Protein 6BHG (pdb70)

InterPro domains:
  IPR001214 SET domain [PF00856] (1189-1266)
  IPR001214 SET domain [PS50280] (803-1266)
  IPR001214 SET domain [SM00317] (803-1272)
  IPR001739 Methyl-CpG DNA binding [PF01429] (595-668)
  IPR001739 Methyl-CpG DNA binding [PS50982] (594-665)
  IPR001739 Methyl-CpG DNA binding [SM00391] (597-672)
  IPR002999 Tudor domain [SM00333] (256-318)
  IPR002999 Tudor domain [SM00333] (346-401)
  IPR003616 Post-SET domain [PS50868] (1275-1291)
  IPR007728 Pre-SET domain [PF05033] (684-795)
  IPR007728 Pre-SET domain [PS50867] (727-800)
  IPR007728 Pre-SET domain [SM00468] (679-786)
  IPR016177 DNA-binding domain superfamily [SSF54171] (596-670)
  IPR025796 Histone-lysine N-methyltransferase SETDB1 [PS51573] (1-1291)
  IPR040880 Domain of unknown function DUF5604 [PF18300] (193-250)
  IPR041291 Histone methyltransferase, Tudor domain 1 [PF18359] (258-308)
  IPR041292 Histone methyltransferase, Tudor domain 2 [PF18358] (348-397)
  IPR046341 SET domain superfamily [G3DSA:2.170.270.10] (664-914)
  IPR046341 SET domain superfamily [G3DSA:2.170.270.10] (1162-1291)
  IPR046341 SET domain superfamily [SSF82199] (664-1281)

Nearest PDB structures (foldseek):
  6bhg-assembly1_A  TM=1.005E+00  e=5.667E-44  Homo sapiens
  6bhh-assembly1_A  TM=1.001E+00  e=4.458E-40  Homo sapiens
  6bhe-assembly1_A  TM=9.990E-01  e=6.190E-40  Homo sapiens
  6bhi-assembly1_A  TM=9.986E-01  e=2.566E-39  Homo sapiens
  5ke3-assembly1_A  TM=9.826E-01  e=1.058E-37  Homo sapiens

CATH classification: 2.30.30.140 (+1 more: 2.30.30.140)

Structure (mmCIF, N/CA/C/O backbone):
data_6BHG
#
_entry.id   6BHG
#
_cell.length_a   37.709
_cell.length_b   72.363
_cell.length_c   52.501
_cell.angle_alpha   90.000
_cell.angle_beta   104.750
_cell.angle_gamma   90.000
#
_symmetry.space_group_name_H-M   'P 1 21 1'
#
loop_
_entity.id
_entity.type
_entity.pdbx_description
1 polymer 'Histone-lysine N-methyltransferase SETDB1'
2 polymer 'Histone H3.1'
3 non-polymer 'UNKNOWN ATOM OR ION'
4 water water
#
loop_
_atom_site.group_PDB
_atom_site.id
_atom_site.type_symbol
_atom_site.label_atom_id
_atom_site.label_alt_id
_atom_site.label_comp_id
_atom_site.label_asym_id
_atom_site.label_entity_id
_atom_site.label_seq_id
_atom_site.pdbx_PDB_ins_code
_atom_site.Cartn_x
_atom_site.Cartn_y
_atom_site.Cartn_z
_atom_site.occupancy
_atom_site.B_iso_or_equiv
_atom_site.auth_seq_id
_atom_site.auth_comp_id
_atom_site.auth_asym_id
_atom_site.auth_atom_id
_atom_site.pdbx_PDB_model_num
ATOM 1 N N . GLY A 1 18 ? 77.287 -40.513 68.896 1.00 59.39 189 GLY A N 1
ATOM 2 C CA . GLY A 1 18 ? 78.508 -39.740 68.539 1.00 45.75 189 GLY A CA 1
ATOM 3 C C . GLY A 1 18 ? 78.173 -38.285 68.235 1.00 33.38 189 GLY A C 1
ATOM 4 O O . GLY A 1 18 ? 77.005 -37.876 68.216 1.00 39.17 189 GLY A O 1
ATOM 5 N N . GLY A 1 19 ? 79.217 -37.505 68.003 1.00 34.28 190 GLY A N 1
ATOM 6 C CA . GLY A 1 19 ? 79.069 -36.112 67.657 1.00 29.47 190 GLY A CA 1
ATOM 7 C C . GLY A 1 19 ? 78.797 -35.157 68.819 1.00 27.57 190 GLY A C 1
ATOM 8 O O . GLY A 1 19 ? 78.651 -34.015 68.584 1.00 23.43 190 GLY A O 1
ATOM 9 N N . GLU A 1 20 ? 78.769 -35.628 70.060 1.00 24.26 191 GLU A N 1
ATOM 10 C CA . GLU A 1 20 ? 78.468 -34.757 71.194 1.00 21.19 191 GLU A CA 1
ATOM 11 C C . GLU A 1 20 ? 79.667 -33.840 71.446 1.00 19.52 191 GLU A C 1
ATOM 12 O O . GLU A 1 20 ? 80.822 -34.311 71.404 1.00 24.12 191 GLU A O 1
ATOM 18 N N . LEU A 1 21 ? 79.397 -32.566 71.784 1.00 20.32 192 LEU A N 1
ATOM 19 C CA . LEU A 1 21 ? 80.426 -31.581 72.069 1.00 20.63 192 LEU A CA 1
ATOM 20 C C . LEU A 1 21 ? 80.090 -30.829 73.330 1.00 20.63 192 LEU A C 1
ATOM 21 O O . LEU A 1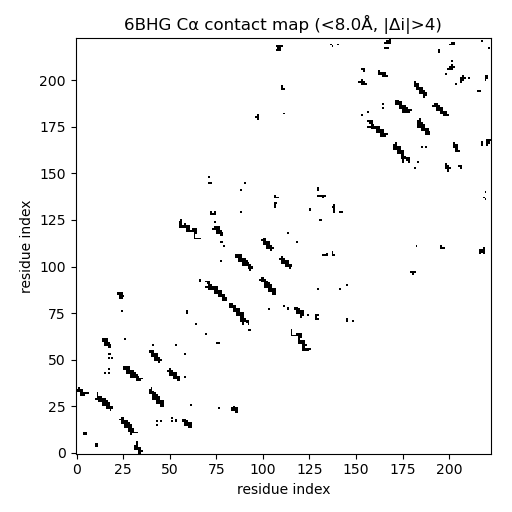 21 ? 78.913 -30.584 73.620 1.00 21.51 192 LEU A O 1
ATOM 26 N N . SER A 1 22 ? 81.128 -30.445 74.092 1.00 19.38 193 SER A N 1
ATOM 27 C CA A SER A 1 22 ? 80.910 -29.558 75.218 0.70 19.48 193 SER A CA 1
ATOM 28 C CA B SER A 1 22 ? 80.956 -29.543 75.243 0.30 19.63 193 SER A CA 1
ATOM 29 C C . SER A 1 22 ? 81.032 -28.070 74.894 1.00 19.77 193 SER A C 1
ATOM 30 O O . SER A 1 22 ? 80.580 -27.232 75.667 1.00 19.74 193 SER A O 1
ATOM 35 N N . LYS A 1 23 ? 81.650 -27.768 73.754 1.00 20.61 194 LYS A N 1
ATOM 36 C CA . LYS A 1 23 ? 81.838 -26.424 73.305 1.00 22.17 194 LYS A CA 1
ATOM 37 C C . LYS A 1 23 ? 81.891 -26.429 71.777 1.00 22.33 194 LYS A C 1
ATOM 38 O O . LYS A 1 23 ? 82.180 -27.446 71.145 1.00 26.16 194 LYS A O 1
ATOM 41 N N . ASP A 1 24 ? 81.575 -25.272 71.221 1.00 20.37 195 ASP A N 1
ATOM 42 C CA . ASP A 1 24 ? 81.754 -24.965 69.797 1.00 24.64 195 ASP A CA 1
ATOM 43 C C . ASP A 1 24 ? 82.194 -23.516 69.794 1.00 21.28 195 ASP A C 1
ATOM 44 O O . ASP A 1 24 ? 81.359 -22.632 69.822 1.00 22.14 195 ASP A O 1
ATOM 49 N N . GLY A 1 25 ? 83.500 -23.266 69.809 1.00 23.09 196 GLY A N 1
ATOM 50 C CA . GLY A 1 25 ? 84.010 -21.916 69.930 1.00 25.29 196 GLY A CA 1
ATOM 51 C C . GLY A 1 25 ? 83.536 -21.334 71.256 1.00 24.34 196 GLY A C 1
ATOM 52 O O . GLY A 1 25 ? 83.664 -21.972 72.291 1.00 30.60 196 GLY A O 1
ATOM 53 N N . ASP A 1 26 ? 82.911 -20.168 71.204 1.00 23.63 197 ASP A N 1
ATOM 54 C CA . ASP A 1 26 ? 82.401 -19.522 72.405 1.00 26.68 197 ASP A CA 1
ATOM 55 C C . ASP A 1 26 ? 81.025 -20.025 72.865 1.00 24.81 197 ASP A C 1
ATOM 56 O O . ASP A 1 26 ? 80.474 -19.502 73.822 1.00 26.57 197 ASP A O 1
ATOM 61 N N . LEU A 1 27 ? 80.480 -21.060 72.211 1.00 17.90 198 LEU A N 1
ATOM 62 C CA . LEU A 1 27 ? 79.228 -21.640 72.648 1.00 19.82 198 LEU A CA 1
ATOM 63 C C . LEU A 1 27 ? 79.628 -22.798 73.539 1.00 18.96 198 LEU A C 1
ATOM 64 O O . LEU A 1 27 ? 80.209 -23.801 73.090 1.00 20.53 198 LEU A O 1
ATOM 69 N N . ILE A 1 28 ? 79.289 -22.665 74.808 1.00 18.36 199 ILE A N 1
ATOM 70 C CA . ILE A 1 28 ? 79.743 -23.620 75.860 1.00 18.15 199 ILE A CA 1
ATOM 71 C C . ILE A 1 28 ? 78.503 -24.213 76.521 1.00 16.72 199 ILE A C 1
ATOM 72 O O . ILE A 1 28 ? 77.654 -23.470 76.981 1.00 18.32 199 ILE A O 1
ATOM 77 N N . VAL A 1 29 ? 78.433 -25.557 76.616 1.00 15.90 200 VAL A N 1
ATOM 78 C CA . VAL A 1 29 ? 77.345 -26.185 77.345 1.00 17.66 200 VAL A CA 1
ATOM 79 C C . VAL A 1 29 ? 77.339 -25.628 78.790 1.00 15.64 200 VAL A C 1
ATOM 80 O O . VAL A 1 29 ? 78.396 -25.531 79.424 1.00 18.35 200 VAL A O 1
ATOM 84 N N . SER A 1 30 ? 76.134 -25.245 79.221 1.00 14.29 201 SER A N 1
ATOM 85 C CA . SER A 1 30 ? 75.749 -24.606 80.495 1.00 15.90 201 SER A CA 1
ATOM 86 C C . SER A 1 30 ? 75.534 -23.090 80.421 1.00 17.30 201 SER A C 1
ATOM 87 O O . SER A 1 30 ? 75.042 -22.507 81.362 1.00 19.24 201 SER A O 1
ATOM 90 N N . MET A 1 31 ? 75.926 -22.464 79.313 1.00 15.81 202 MET A N 1
ATOM 91 C CA . MET A 1 31 ? 75.780 -21.030 79.185 1.00 18.87 202 MET A CA 1
ATOM 92 C C . MET A 1 31 ? 74.317 -20.632 79.096 1.00 16.89 202 MET A C 1
ATOM 93 O O . MET A 1 31 ? 73.454 -21.400 78.687 1.00 18.40 202 MET A O 1
ATOM 98 N N . ARG A 1 32 ? 74.065 -19.403 79.504 1.00 16.82 203 ARG A N 1
ATOM 99 C CA . ARG A 1 32 ? 72.811 -18.722 79.259 1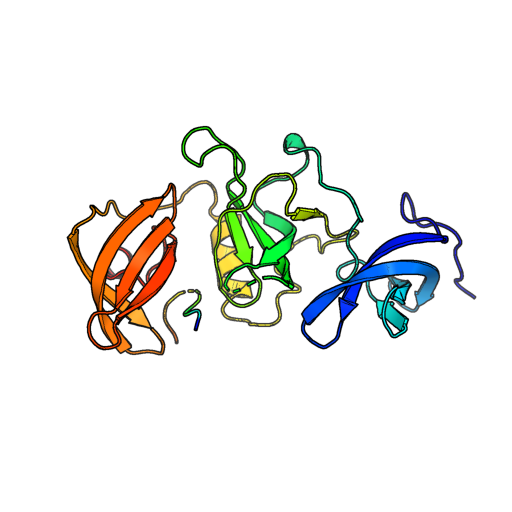.00 17.49 203 ARG A CA 1
ATOM 100 C C . ARG A 1 32 ? 72.669 -18.442 77.779 1.00 17.33 203 ARG A C 1
ATOM 101 O O . ARG A 1 32 ? 73.643 -18.124 77.112 1.00 18.01 203 ARG A O 1
ATOM 109 N N . ILE A 1 33 ? 71.442 -18.512 77.280 1.00 15.76 204 ILE A N 1
ATOM 110 C CA . ILE A 1 33 ? 71.216 -18.424 75.807 1.00 15.87 204 ILE A CA 1
ATOM 111 C C . ILE A 1 33 ? 69.794 -17.988 75.558 1.00 15.78 204 ILE A C 1
ATOM 112 O O . ILE A 1 33 ? 68.929 -18.172 76.418 1.00 18.82 204 ILE A O 1
ATOM 121 N N . LEU A 1 34 ? 69.522 -17.435 74.364 1.00 17.23 205 LEU A N 1
ATOM 122 C CA . LEU A 1 34 ? 68.136 -17.267 73.916 1.00 16.12 205 LEU A CA 1
ATOM 123 C C . LEU A 1 34 ? 67.882 -18.279 72.796 1.00 14.89 205 LEU A C 1
ATOM 124 O O . LEU A 1 34 ? 68.764 -18.535 71.983 1.00 17.12 205 LEU A O 1
ATOM 129 N N . GLY A 1 35 ? 66.669 -18.798 72.753 1.00 14.93 206 GLY A N 1
ATOM 130 C CA . GLY A 1 35 ? 66.296 -19.748 71.711 1.00 15.56 206 GLY A CA 1
ATOM 131 C C . GLY A 1 35 ? 64.981 -19.367 71.055 1.00 15.69 206 GLY A C 1
ATOM 132 O O . GLY A 1 35 ? 64.093 -18.781 71.701 1.00 16.41 206 GLY A O 1
ATOM 133 N N . LYS A 1 36 ? 64.845 -19.734 69.781 1.00 14.74 207 LYS A N 1
ATOM 134 C CA . LYS A 1 36 ? 63.641 -19.437 69.029 1.00 15.41 207 LYS A CA 1
ATOM 135 C C . LYS A 1 36 ? 62.616 -20.539 69.224 1.00 15.90 207 LYS A C 1
ATOM 136 O O . LYS A 1 36 ? 62.880 -21.708 68.909 1.00 19.91 207 LYS A O 1
ATOM 142 N N . LYS A 1 37 ? 61.433 -20.172 69.713 1.00 18.38 208 LYS A N 1
ATOM 143 C CA . LYS A 1 37 ? 60.318 -21.122 69.800 1.00 20.70 208 LYS A CA 1
ATOM 144 C C . LYS A 1 37 ? 59.517 -21.168 68.488 1.00 21.35 208 LYS A C 1
ATOM 145 O O . LYS A 1 37 ? 59.666 -20.286 67.585 1.00 21.98 208 LYS A O 1
ATOM 151 N N . ARG A 1 38 ? 58.653 -22.178 68.390 1.00 24.21 209 ARG A N 1
ATOM 152 C CA . ARG A 1 38 ? 57.815 -22.359 67.193 1.00 27.44 209 ARG A CA 1
ATOM 153 C C . ARG A 1 38 ? 56.832 -21.191 66.945 1.00 24.39 209 ARG A C 1
ATOM 154 O O . ARG A 1 38 ? 56.356 -20.998 65.840 1.00 30.45 209 ARG A O 1
ATOM 157 N N . THR A 1 39 ? 56.556 -20.413 67.983 1.00 23.88 210 THR A N 1
ATOM 158 C CA . THR A 1 39 ? 55.737 -19.203 67.879 1.00 27.56 210 THR A CA 1
ATOM 159 C C . THR A 1 39 ? 56.490 -18.070 67.179 1.00 23.46 210 THR A C 1
ATOM 160 O O . THR A 1 39 ? 55.924 -17.019 66.969 1.00 26.32 210 THR A O 1
ATOM 164 N N . LYS A 1 40 ? 57.792 -18.285 66.890 1.00 21.74 211 LYS A N 1
ATOM 165 C CA . LYS A 1 40 ? 58.723 -17.282 66.358 1.00 20.06 211 LYS A CA 1
ATOM 166 C C . LYS A 1 40 ? 59.156 -16.201 67.346 1.00 19.31 211 LYS A C 1
ATOM 167 O O . LYS A 1 40 ? 59.862 -15.294 66.980 1.00 21.71 211 LYS A O 1
ATOM 173 N N . THR A 1 41 ? 58.765 -16.327 68.607 1.00 17.76 212 THR A N 1
ATOM 174 C CA . THR A 1 41 ? 59.261 -15.488 69.674 1.00 17.31 212 THR A CA 1
ATOM 175 C C . THR A 1 41 ? 60.437 -16.216 70.331 1.00 17.52 212 THR A C 1
ATOM 176 O O . THR A 1 41 ? 60.534 -17.436 70.268 1.00 16.85 212 THR A O 1
ATOM 180 N N . TRP A 1 42 ? 61.307 -15.441 70.949 1.00 15.86 213 TRP A N 1
ATOM 181 C CA . TRP A 1 42 ? 62.525 -15.967 71.525 1.00 15.94 213 TRP A CA 1
ATOM 182 C C . TRP A 1 42 ? 62.496 -15.849 73.037 1.00 17.25 213 TRP A C 1
ATOM 183 O O . TRP A 1 42 ? 61.951 -14.924 73.597 1.00 17.87 213 TRP A O 1
ATOM 194 N N . HIS A 1 43 ? 63.118 -16.832 73.690 1.00 17.62 214 HIS A N 1
ATOM 195 C CA . HIS A 1 43 ? 63.011 -16.998 75.133 1.00 18.03 214 HIS A CA 1
ATOM 196 C C . HIS A 1 43 ? 64.350 -17.407 75.724 1.00 18.03 214 HIS A C 1
ATOM 197 O O . HIS A 1 43 ? 65.144 -18.111 75.111 1.00 19.36 214 HIS A O 1
ATOM 204 N N . LYS A 1 44 ? 64.556 -16.986 76.963 1.00 19.20 215 LYS A N 1
ATOM 205 C CA . LYS A 1 44 ? 65.806 -17.276 77.649 1.00 20.13 215 LYS A CA 1
ATOM 206 C C . LYS A 1 44 ? 65.824 -18.711 78.176 1.00 17.70 215 LYS A C 1
ATOM 207 O O . LYS A 1 44 ? 64.807 -19.286 78.537 1.00 19.67 215 LYS A O 1
ATOM 213 N N . GLY A 1 45 ? 67.015 -19.261 78.182 1.00 18.87 216 GLY 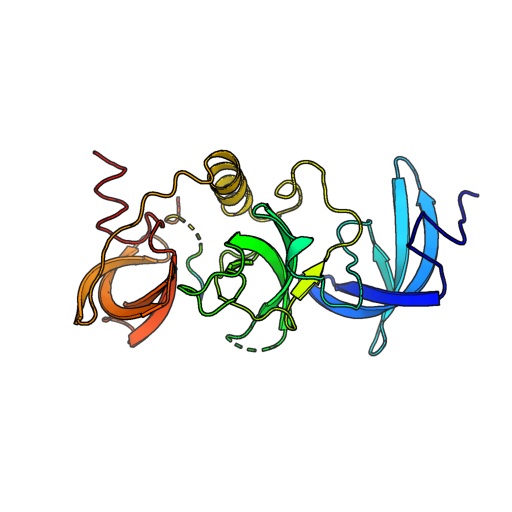A N 1
ATOM 214 C CA . GLY A 1 45 ? 67.249 -20.613 78.677 1.00 18.16 216 GLY A CA 1
ATOM 215 C C . GLY A 1 45 ? 68.702 -20.931 78.866 1.00 16.69 216 GLY A C 1
ATOM 216 O O . GLY A 1 45 ? 69.533 -20.026 78.929 1.00 17.27 216 GLY A O 1
ATOM 217 N N . THR A 1 46 ? 68.970 -22.238 78.951 1.00 17.25 217 THR A N 1
ATOM 218 C CA . THR A 1 46 ? 70.312 -22.759 79.139 1.00 17.19 217 THR A CA 1
ATOM 219 C C . THR A 1 46 ? 70.666 -23.653 77.951 1.00 15.73 217 THR A C 1
ATOM 220 O O . THR A 1 46 ? 69.857 -24.479 77.559 1.00 17.23 217 THR A O 1
ATOM 224 N N . LEU A 1 47 ? 71.888 -23.528 77.466 1.00 15.20 218 LEU A N 1
ATOM 225 C CA . LEU A 1 47 ? 72.415 -24.446 76.461 1.00 16.01 218 LEU A CA 1
ATOM 226 C C . LEU A 1 47 ? 72.813 -25.747 77.163 1.00 16.23 218 LEU A C 1
ATOM 227 O O . LEU A 1 47 ? 73.747 -25.740 77.947 1.00 17.21 218 LEU A O 1
ATOM 232 N N . ILE A 1 48 ? 72.096 -26.820 76.913 1.00 15.22 219 ILE A N 1
ATOM 233 C CA . ILE A 1 48 ? 72.293 -28.054 77.638 1.00 16.25 219 ILE A CA 1
ATOM 234 C C . ILE A 1 48 ? 73.075 -29.142 76.850 1.00 16.36 219 ILE A C 1
ATOM 235 O O . ILE A 1 48 ? 73.585 -30.116 77.438 1.00 18.69 219 ILE A O 1
ATOM 240 N N . ALA A 1 49 ? 73.231 -28.976 75.542 1.00 16.89 220 ALA A N 1
ATOM 241 C CA . ALA A 1 49 ? 73.959 -29.959 74.723 1.00 16.56 220 ALA A CA 1
ATOM 242 C C . ALA A 1 49 ? 74.275 -29.355 73.373 1.00 16.54 220 ALA A C 1
ATOM 243 O O . ALA A 1 49 ? 73.532 -28.440 72.895 1.00 17.83 220 ALA A O 1
ATOM 245 N N . ILE A 1 50 ? 75.376 -29.821 72.806 1.00 16.30 221 ILE A N 1
ATOM 246 C CA . ILE A 1 50 ? 75.784 -29.512 71.414 1.00 15.09 221 ILE A CA 1
ATOM 247 C C . ILE A 1 50 ? 76.024 -30.844 70.735 1.00 17.33 221 ILE A C 1
ATOM 248 O O . ILE A 1 50 ? 76.691 -31.718 71.282 1.00 19.78 221 ILE A O 1
ATOM 253 N N . GLN A 1 51 ? 75.499 -31.022 69.518 1.00 18.24 222 GLN A N 1
ATOM 254 C CA . GLN A 1 51 ? 75.704 -32.259 68.805 1.00 20.47 222 GLN A CA 1
ATOM 255 C C . GLN A 1 51 ? 75.887 -32.018 67.339 1.00 18.56 222 GLN A C 1
ATOM 256 O O . GLN A 1 51 ? 75.128 -31.282 66.721 1.00 20.67 222 GLN A O 1
ATOM 262 N N . THR A 1 52 ? 76.879 -32.669 66.755 1.00 20.64 223 THR A N 1
ATOM 263 C CA . THR A 1 52 ? 77.024 -32.675 65.314 1.00 20.37 223 THR A CA 1
ATOM 264 C C . THR A 1 52 ? 76.016 -33.688 64.762 1.00 22.16 223 THR A C 1
ATOM 265 O O . THR A 1 52 ? 76.015 -34.847 65.150 1.00 23.77 223 THR A O 1
ATOM 269 N N . VAL A 1 53 ? 75.139 -33.217 63.861 1.00 20.06 224 VAL A N 1
ATOM 270 C CA . VAL A 1 53 ? 74.134 -34.039 63.250 1.00 21.48 224 VAL A CA 1
ATOM 271 C C . VAL A 1 53 ? 74.176 -33.695 61.750 1.00 20.06 224 VAL A C 1
ATOM 272 O O . VAL A 1 53 ? 73.938 -32.563 61.334 1.00 22.25 224 VAL A O 1
ATOM 276 N N . GLY A 1 54 ? 74.565 -34.663 60.933 1.00 24.41 225 GLY A N 1
ATOM 277 C CA . GLY A 1 54 ? 74.581 -34.432 59.506 1.00 21.63 225 GLY A CA 1
ATOM 278 C C . GLY A 1 54 ? 75.584 -33.327 59.174 1.00 20.67 225 GLY A C 1
ATOM 279 O O . GLY A 1 54 ? 76.718 -33.414 59.588 1.00 28.18 225 GLY A O 1
ATOM 280 N N . PRO A 1 55 ? 75.146 -32.274 58.443 1.00 22.05 226 PRO A N 1
ATOM 281 C CA . PRO A 1 55 ? 76.060 -31.265 57.958 1.00 24.65 226 PRO A CA 1
ATOM 282 C C . PRO A 1 55 ? 76.514 -30.212 58.975 1.00 26.77 226 PRO A C 1
ATOM 283 O O . PRO A 1 55 ? 77.345 -29.370 58.639 1.00 27.46 226 PRO A O 1
ATOM 287 N N . GLY A 1 56 ? 75.952 -30.208 60.181 1.00 21.95 227 GLY A N 1
ATOM 288 C CA . GLY A 1 56 ? 76.251 -29.139 61.096 1.00 19.60 227 GLY A CA 1
ATOM 289 C C . GLY A 1 56 ? 75.952 -29.493 62.534 1.00 19.47 227 GLY A C 1
ATOM 290 O O . GLY A 1 56 ? 75.726 -30.612 62.868 1.00 25.26 227 GLY A O 1
ATOM 291 N N . LYS A 1 57 ? 75.923 -28.484 63.353 1.00 19.29 228 LYS A N 1
ATOM 292 C CA . LYS A 1 57 ? 75.695 -28.678 64.771 1.00 17.30 228 LYS A CA 1
ATOM 293 C C . LYS A 1 57 ? 74.262 -28.283 65.135 1.00 16.40 228 LYS A C 1
ATOM 294 O O . LYS A 1 57 ? 73.657 -27.351 64.517 1.00 18.88 228 LYS A O 1
ATOM 300 N N . LYS A 1 58 ? 73.739 -28.978 66.117 1.00 18.56 229 LYS A N 1
ATOM 301 C CA . LYS A 1 58 ? 72.477 -28.639 66.727 1.00 17.89 229 LYS A CA 1
ATOM 302 C C . LYS A 1 58 ? 72.723 -28.318 68.203 1.00 16.04 229 LYS A C 1
ATOM 303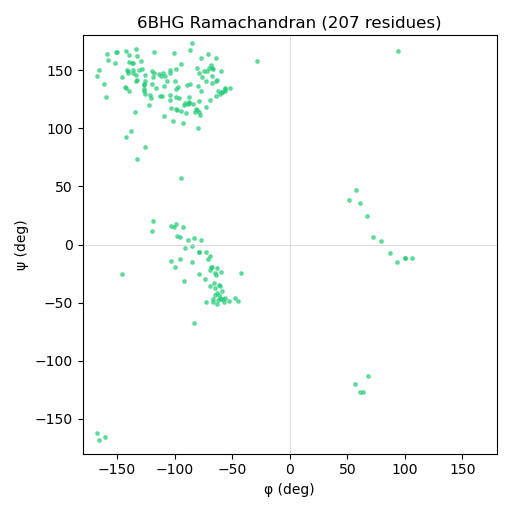 O O . LYS A 1 58 ? 73.625 -28.939 68.840 1.00 18.91 229 LYS A O 1
ATOM 309 N N . TYR A 1 59 ? 71.916 -27.405 68.719 1.00 16.08 230 TYR A N 1
ATOM 310 C CA . TYR A 1 59 ? 72.077 -26.841 70.033 1.00 15.66 230 TYR A CA 1
ATOM 311 C C . TYR A 1 59 ? 70.825 -27.101 70.815 1.00 16.08 230 TYR A C 1
ATOM 312 O O . TYR A 1 59 ? 69.755 -26.673 70.397 1.00 17.53 230 TYR A O 1
ATOM 321 N N . LYS A 1 60 ? 70.942 -27.808 71.938 1.00 16.19 231 LYS A N 1
ATOM 322 C CA . LYS A 1 60 ? 69.800 -28.148 72.724 1.00 16.82 231 LYS A CA 1
ATOM 323 C C . LYS A 1 60 ? 69.650 -27.131 73.825 1.00 18.14 231 LYS A C 1
ATOM 324 O O . LYS A 1 60 ? 70.579 -26.915 74.622 1.00 18.85 231 LYS A O 1
ATOM 330 N N . VAL A 1 61 ? 68.467 -26.553 73.900 1.00 16.39 232 VAL A N 1
ATOM 331 C CA . VAL A 1 61 ? 68.149 -25.471 74.842 1.00 15.80 232 VAL A CA 1
ATOM 332 C C . VAL A 1 61 ? 67.021 -25.862 75.760 1.00 17.48 232 VAL A C 1
ATOM 333 O O . VAL A 1 61 ? 65.972 -26.299 75.290 1.00 18.46 232 VAL A O 1
ATOM 337 N N . LYS A 1 62 ? 67.260 -25.752 77.089 1.00 17.11 233 LYS A N 1
ATOM 338 C CA . LYS A 1 62 ? 66.193 -25.895 78.084 1.00 17.37 233 LYS A CA 1
ATOM 339 C C . LYS A 1 62 ? 65.756 -24.478 78.448 1.00 17.86 233 LYS A C 1
ATOM 340 O O . LYS A 1 62 ? 66.538 -23.702 78.995 1.00 18.50 233 LYS A O 1
ATOM 343 N N . PHE A 1 63 ? 64.511 -24.149 78.132 1.00 17.69 234 PHE A N 1
ATOM 344 C CA . PHE A 1 63 ? 63.995 -22.804 78.394 1.00 20.46 234 PHE A CA 1
ATOM 345 C C . PHE A 1 63 ? 63.717 -22.629 79.879 1.00 21.94 234 PHE A C 1
ATOM 346 O O . PHE A 1 63 ? 63.384 -23.602 80.575 1.00 21.71 234 PHE A O 1
ATOM 354 N N . ASP A 1 64 ? 63.869 -21.400 80.369 1.00 19.98 235 ASP A N 1
ATOM 355 C CA . ASP A 1 64 ? 63.597 -21.128 81.766 1.00 23.31 235 ASP A CA 1
ATOM 356 C C . ASP A 1 64 ? 62.162 -21.405 82.140 1.00 27.49 235 ASP A C 1
ATOM 357 O O . ASP A 1 64 ? 61.898 -21.981 83.223 1.00 32.78 235 ASP A O 1
ATOM 362 N N . ASN A 1 65 ? 61.227 -20.997 81.294 1.00 29.19 236 ASN A N 1
ATOM 363 C CA . ASN A 1 65 ? 59.809 -21.065 81.667 1.00 33.98 236 ASN A CA 1
ATOM 364 C C . ASN A 1 65 ? 59.282 -22.478 81.402 1.00 34.26 236 ASN A C 1
ATOM 365 O O . ASN A 1 65 ? 58.981 -23.212 82.337 1.00 41.33 236 ASN A O 1
ATOM 367 N N . LYS A 1 66 ? 59.209 -22.863 80.134 1.00 34.39 237 LYS A N 1
ATOM 368 C CA . LYS A 1 66 ? 58.704 -24.196 79.746 1.00 33.72 237 LYS A CA 1
ATOM 369 C C . LYS A 1 66 ? 59.451 -24.661 78.533 1.00 29.68 237 LYS A C 1
ATOM 370 O O . LYS A 1 66 ? 59.740 -23.838 77.676 1.00 31.61 237 LYS A O 1
ATOM 372 N N . GLY A 1 67 ? 59.725 -25.968 78.451 1.00 26.25 238 GLY A N 1
ATOM 373 C CA . GLY A 1 67 ? 60.138 -26.624 77.209 1.00 27.79 238 GLY A CA 1
ATOM 374 C C . GLY A 1 67 ? 61.624 -26.804 76.910 1.00 23.43 238 GLY A C 1
ATOM 375 O O . GLY A 1 67 ? 62.500 -26.247 77.551 1.00 24.49 238 GLY A O 1
ATOM 376 N N . LYS A 1 68 ? 61.889 -27.633 75.922 1.00 28.60 239 LYS A N 1
ATOM 377 C CA . LYS A 1 68 ? 63.245 -27.851 75.396 1.00 25.06 239 LYS A CA 1
ATOM 378 C C . LYS A 1 68 ? 63.109 -27.855 73.911 1.00 27.66 239 LYS A C 1
ATOM 379 O O . LYS A 1 68 ? 62.065 -28.289 73.394 1.00 32.17 239 LYS A O 1
ATOM 383 N N . SER A 1 69 ? 64.155 -27.382 73.238 1.00 21.51 240 SER A N 1
ATOM 384 C CA . SER A 1 69 ? 64.230 -27.410 71.771 1.00 20.76 240 SER A CA 1
ATOM 385 C C . SER A 1 69 ? 65.604 -27.761 71.280 1.00 19.36 240 SER A C 1
ATOM 386 O O . SER A 1 69 ? 66.581 -27.412 71.919 1.00 20.62 240 SER A O 1
ATOM 389 N N . LEU A 1 70 ? 65.665 -28.457 70.130 1.00 19.99 241 LEU A N 1
ATOM 390 C CA . LEU A 1 70 ? 66.917 -28.687 69.420 1.00 17.79 241 LEU A CA 1
ATOM 391 C C . LEU A 1 70 ? 66.951 -27.737 68.244 1.00 17.30 241 LEU A C 1
ATOM 392 O O . LEU A 1 70 ? 66.110 -27.826 67.335 1.00 20.82 241 LEU A O 1
ATOM 397 N N . LEU A 1 71 ? 67.927 -26.848 68.243 1.00 16.40 242 LEU A N 1
ATOM 398 C CA . LEU A 1 71 ? 67.949 -25.687 67.367 1.00 16.34 242 LEU A CA 1
ATOM 399 C C . LEU A 1 71 ? 69.221 -25.598 66.538 1.00 15.56 242 LEU A C 1
ATOM 400 O O . LEU A 1 71 ? 70.300 -25.971 66.986 1.00 17.87 242 LEU A O 1
ATOM 405 N N . SER A 1 72 ? 69.090 -25.090 65.308 1.00 15.08 243 SER A N 1
ATOM 406 C CA . SER A 1 72 ? 70.270 -24.661 64.546 1.00 15.63 243 SER A CA 1
ATOM 407 C C . SER A 1 72 ? 70.889 -23.387 65.130 1.00 15.10 243 SER A C 1
ATOM 408 O O . SER A 1 72 ? 70.244 -22.645 65.882 1.00 15.54 243 SER A O 1
ATOM 413 N N . GLY A 1 73 ? 72.116 -23.113 64.739 1.00 14.89 244 GLY A N 1
ATOM 414 C CA . GLY A 1 73 ? 72.901 -22.035 65.293 1.00 16.37 244 GLY A CA 1
ATOM 415 C C . GLY A 1 73 ? 72.379 -20.653 64.965 1.00 15.21 244 GLY A C 1
ATOM 416 O O . GLY A 1 73 ? 72.755 -19.673 65.585 1.00 16.34 244 GLY A O 1
ATOM 417 N N . ASN A 1 74 ? 71.550 -20.576 63.931 1.00 14.50 245 ASN A N 1
ATOM 418 C CA . ASN A 1 74 ? 70.862 -19.330 63.580 1.00 13.69 245 ASN A CA 1
ATOM 419 C C . ASN A 1 74 ? 69.565 -19.096 64.362 1.00 13.47 245 ASN A C 1
ATOM 420 O O . ASN A 1 74 ? 68.957 -18.048 64.193 1.00 14.77 245 ASN A O 1
ATOM 425 N N . HIS A 1 75 ? 69.217 -20.043 65.217 1.00 16.25 246 HIS A N 1
ATOM 426 C CA . HIS A 1 75 ? 68.031 -19.990 66.001 1.00 15.24 246 HIS A CA 1
ATOM 427 C C . HIS A 1 75 ? 68.328 -19.983 67.499 1.00 15.42 246 HIS A C 1
ATOM 428 O O . HIS A 1 75 ? 67.457 -20.218 68.298 1.00 15.48 246 HIS A O 1
ATOM 435 N N . ILE A 1 76 ? 69.555 -19.606 67.807 1.00 14.37 247 ILE A N 1
ATOM 436 C CA . ILE A 1 76 ? 69.981 -19.224 69.154 1.00 13.70 247 ILE A CA 1
ATOM 437 C C . ILE A 1 76 ? 70.676 -17.883 69.114 1.00 13.81 247 ILE A C 1
ATOM 438 O O . ILE A 1 76 ? 71.215 -17.497 68.068 1.00 14.88 247 ILE A O 1
ATOM 443 N N . ALA A 1 77 ? 70.586 -17.141 70.229 1.00 14.12 248 ALA A N 1
ATOM 444 C CA . ALA A 1 77 ? 71.220 -15.806 70.343 1.00 15.42 248 ALA A CA 1
ATOM 445 C C . ALA A 1 77 ? 71.891 -15.727 71.695 1.00 16.43 248 ALA A C 1
ATOM 446 O O . ALA A 1 77 ? 71.424 -16.371 72.645 1.00 17.41 248 ALA A O 1
ATOM 448 N N . TYR A 1 78 ? 72.965 -14.952 71.763 1.00 16.74 249 TYR A N 1
ATOM 449 C CA . TYR A 1 78 ? 73.616 -14.722 73.019 1.00 18.02 249 TYR A CA 1
ATOM 450 C C . TYR A 1 78 ? 72.735 -13.917 73.985 1.00 20.67 249 TYR A C 1
ATOM 451 O O . TYR A 1 78 ? 71.982 -13.073 73.579 1.00 20.87 249 TYR A O 1
ATOM 460 N N . ASP A 1 79 ? 72.937 -14.145 75.282 1.00 19.48 250 ASP A N 1
ATOM 461 C CA . ASP A 1 79 ? 72.236 -13.435 76.334 1.00 23.01 250 ASP A CA 1
ATOM 462 C C . ASP A 1 79 ? 73.081 -12.266 76.781 1.00 27.22 250 ASP A C 1
ATOM 463 O O . ASP A 1 79 ? 73.473 -12.128 77.976 1.00 32.24 250 ASP A O 1
ATOM 468 N N . TYR A 1 80 ? 73.407 -11.423 75.840 1.00 23.60 251 TYR A N 1
ATOM 469 C CA . TYR A 1 80 ? 74.086 -10.174 76.155 1.00 23.20 251 TYR A CA 1
ATOM 470 C C . TYR A 1 80 ? 73.839 -9.237 75.010 1.00 24.21 251 TYR A C 1
ATOM 471 O O . TYR A 1 80 ? 73.449 -9.670 73.914 1.00 22.77 251 TYR A O 1
ATOM 480 N N . HIS A 1 81 ? 74.088 -7.974 75.240 1.00 24.89 252 HIS A N 1
ATOM 481 C CA . HIS A 1 81 ? 73.912 -6.943 74.254 1.00 22.97 252 HIS A CA 1
ATOM 482 C C . HIS A 1 81 ? 75.235 -6.696 73.648 1.00 27.53 252 HIS A C 1
ATOM 483 O O . HIS A 1 81 ? 76.205 -6.577 74.369 1.00 37.67 252 HIS A O 1
ATOM 490 N N . PRO A 1 82 ? 75.296 -6.575 72.308 1.00 32.60 253 PRO A N 1
ATOM 491 C CA . PRO A 1 82 ? 76.625 -6.437 71.686 1.00 40.87 253 PRO A CA 1
ATOM 492 C C . PRO A 1 82 ? 77.249 -5.083 72.000 1.00 39.53 253 PRO A C 1
ATOM 493 O O . PRO A 1 82 ? 76.504 -4.152 72.247 1.00 34.92 253 PRO A O 1
ATOM 497 N N . PRO A 1 83 ? 78.599 -4.974 72.042 1.00 43.68 254 PRO A N 1
ATOM 498 C CA . PRO A 1 83 ? 79.145 -3.607 71.906 1.00 43.45 254 PRO A CA 1
ATOM 499 C C . PRO A 1 83 ? 78.685 -3.085 70.548 1.00 39.14 254 PRO A C 1
ATOM 500 O O . PRO A 1 83 ? 78.814 -3.816 69.561 1.00 38.64 254 PRO A O 1
ATOM 504 N N . ALA A 1 84 ? 78.100 -1.882 70.500 1.00 39.29 255 ALA A N 1
ATOM 505 C CA . ALA A 1 84 ? 77.492 -1.332 69.255 1.00 42.26 255 ALA A CA 1
ATOM 506 C C . ALA A 1 84 ? 78.367 -1.510 67.990 1.00 46.38 255 ALA A C 1
ATOM 507 O O . ALA A 1 84 ? 77.877 -1.988 66.948 1.00 53.08 255 ALA A O 1
ATOM 509 N N . ASP A 1 85 ? 79.646 -1.133 68.130 1.00 39.81 256 ASP A N 1
ATOM 510 C CA . ASP A 1 85 ? 80.749 -1.355 67.172 1.00 40.82 256 ASP A CA 1
ATOM 511 C C . ASP A 1 85 ? 80.813 -2.759 66.502 1.00 37.25 256 ASP A C 1
ATOM 512 O O . ASP 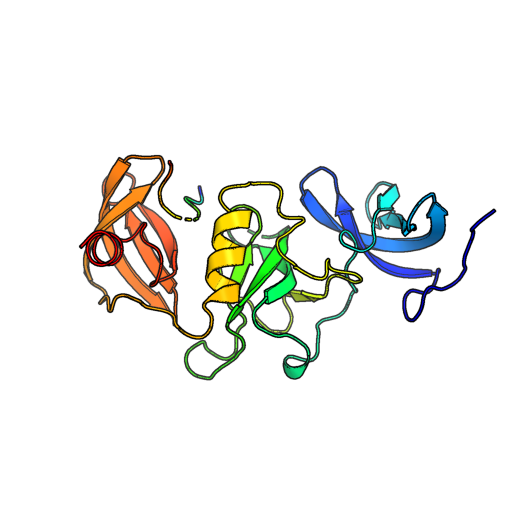A 1 85 ? 81.424 -2.906 65.459 1.00 54.01 256 ASP A O 1
ATOM 514 N N . LYS A 1 86 ? 80.250 -3.785 67.140 1.00 37.64 257 LYS A N 1
ATOM 515 C CA . LYS A 1 86 ? 80.334 -5.161 66.666 1.00 41.31 257 LYS A CA 1
ATOM 516 C C . LYS A 1 86 ? 79.248 -5.472 65.647 1.00 38.69 257 LYS A C 1
ATOM 517 O O . LYS A 1 86 ? 79.347 -6.481 64.967 1.00 48.21 257 LYS A O 1
ATOM 519 N N . LEU A 1 87 ? 78.206 -4.625 65.549 1.00 29.58 258 LEU A N 1
ATOM 520 C CA . LEU A 1 87 ? 77.116 -4.875 64.631 1.00 24.89 258 LEU A CA 1
ATOM 521 C C . LEU A 1 87 ? 77.232 -3.960 63.422 1.00 23.34 258 LEU A C 1
ATOM 522 O O . LEU A 1 87 ? 77.759 -2.833 63.486 1.00 31.39 258 LEU A O 1
ATOM 527 N N . TYR A 1 88 ? 76.736 -4.474 62.312 1.00 20.83 259 TYR A N 1
ATOM 528 C CA . TYR A 1 88 ? 76.788 -3.799 61.043 1.00 19.75 259 TYR A CA 1
ATOM 529 C C . TYR A 1 88 ? 75.386 -3.883 60.390 1.00 16.68 259 TYR A C 1
ATOM 530 O O . TYR A 1 88 ? 74.552 -4.687 60.761 1.00 18.12 259 TYR A O 1
ATOM 539 N N . VAL A 1 89 ? 75.189 -3.105 59.333 1.00 14.82 260 VAL A N 1
ATOM 540 C CA . VAL A 1 89 ? 73.980 -3.217 58.523 1.00 15.11 260 VAL A CA 1
ATOM 541 C C . VAL A 1 89 ? 74.011 -4.621 57.886 1.00 15.24 260 VAL A C 1
ATOM 542 O O . VAL A 1 89 ? 74.999 -5.013 57.264 1.00 18.90 260 VAL A O 1
ATOM 546 N N . GLY A 1 90 ? 72.919 -5.341 58.074 1.00 13.21 261 GLY A N 1
ATOM 547 C CA . GLY A 1 90 ? 72.826 -6.761 57.699 1.00 12.45 261 GLY A CA 1
ATOM 548 C C . GLY A 1 90 ? 72.999 -7.744 58.811 1.00 13.42 261 GLY A C 1
ATOM 549 O O . GLY A 1 90 ? 72.658 -8.932 58.660 1.00 15.28 261 GLY A O 1
ATOM 550 N N . SER A 1 91 ? 73.454 -7.273 59.971 1.00 12.79 262 SER A N 1
ATOM 551 C CA . SER A 1 91 ? 73.598 -8.210 61.081 1.00 14.28 262 SER A CA 1
ATOM 552 C C . SER A 1 91 ? 72.279 -8.821 61.532 1.00 13.25 262 SER A C 1
ATOM 553 O O . SER A 1 91 ? 71.239 -8.139 61.564 1.00 13.43 262 SER A O 1
ATOM 556 N N . ARG A 1 92 ? 72.346 -10.116 61.867 1.00 14.15 263 ARG A N 1
ATOM 557 C CA . ARG A 1 92 ? 71.225 -10.885 62.269 1.00 13.92 263 ARG A CA 1
ATOM 558 C C . ARG A 1 92 ? 71.090 -10.799 63.805 1.00 12.98 263 ARG A C 1
ATOM 559 O O . ARG A 1 92 ? 72.009 -11.188 64.526 1.00 15.50 263 ARG A O 1
ATOM 567 N N . VAL A 1 93 ? 69.944 -10.331 64.276 1.00 12.34 264 VAL A N 1
ATOM 568 C CA . VAL A 1 93 ? 69.726 -10.048 65.683 1.00 14.22 264 VAL A CA 1
ATOM 569 C C . VAL A 1 93 ? 68.370 -10.465 66.142 1.00 14.19 264 VAL A C 1
ATOM 570 O O . VAL A 1 93 ? 67.453 -10.693 65.330 1.00 14.50 264 VAL A O 1
ATOM 574 N N . VAL A 1 94 ? 68.247 -10.564 67.479 1.00 14.91 265 VAL A N 1
ATOM 575 C CA . VAL A 1 94 ? 66.972 -10.648 68.144 1.00 15.24 265 VAL A CA 1
ATOM 576 C C . VAL A 1 94 ? 66.793 -9.316 68.846 1.00 14.08 265 VAL A C 1
ATOM 577 O O . VAL A 1 94 ? 67.738 -8.819 69.438 1.00 15.92 265 VAL A O 1
ATOM 581 N N . ALA A 1 95 ? 65.595 -8.729 68.764 1.00 13.86 266 ALA A N 1
ATOM 582 C CA . ALA A 1 95 ? 65.339 -7.429 69.369 1.00 13.65 266 ALA A CA 1
ATOM 583 C C . ALA A 1 95 ? 63.979 -7.358 70.033 1.00 14.14 266 ALA A C 1
ATOM 584 O O . ALA A 1 95 ? 63.048 -8.142 69.736 1.00 15.47 266 ALA A O 1
ATOM 586 N N . LYS A 1 96 ? 63.874 -6.421 70.983 1.00 17.73 267 LYS A N 1
ATOM 587 C CA . LYS A 1 96 ? 62.596 -6.203 71.630 1.00 18.97 267 LYS A CA 1
ATOM 588 C C . LYS A 1 96 ? 61.631 -5.576 70.616 1.00 19.16 267 LYS A C 1
ATOM 589 O O . LYS A 1 96 ? 61.969 -4.567 69.977 1.00 23.32 267 LYS A O 1
ATOM 595 N N . TYR A 1 97 ? 60.493 -6.238 70.435 1.00 18.78 268 TYR A N 1
ATOM 596 C CA . TYR A 1 97 ? 59.493 -5.874 69.473 1.00 20.46 268 TYR A CA 1
ATOM 597 C C . TYR A 1 97 ? 58.384 -5.370 70.336 1.00 26.51 268 TYR A C 1
ATOM 598 O O . TYR A 1 97 ? 57.721 -6.158 71.028 1.00 27.65 268 TYR A O 1
ATOM 607 N N . LYS A 1 98 ? 58.172 -4.043 70.262 1.00 29.20 269 LYS A N 1
ATOM 608 C CA . LYS A 1 98 ? 57.183 -3.360 71.043 1.00 30.71 269 LYS A CA 1
ATOM 609 C C . LYS A 1 98 ? 56.112 -2.894 70.091 1.00 30.88 269 LYS A C 1
ATOM 610 O O . LYS A 1 98 ? 56.445 -2.290 69.047 1.00 45.05 269 LYS A O 1
ATOM 616 N N . ASP A 1 99 ? 54.869 -3.227 70.416 1.00 36.22 270 ASP A N 1
ATOM 617 C CA . ASP A 1 99 ? 53.666 -2.858 69.610 1.00 43.17 270 ASP A CA 1
ATOM 618 C C . ASP A 1 99 ? 52.449 -2.592 70.513 1.00 52.94 270 ASP A C 1
ATOM 619 O O . ASP A 1 99 ? 52.252 -3.273 71.531 1.00 53.43 270 ASP A O 1
ATOM 621 N N . VAL A 1 103 ? 55.406 -6.408 74.627 1.00 44.22 274 VAL A N 1
ATOM 622 C CA . VAL A 1 103 ? 56.801 -6.696 74.238 1.00 31.25 274 VAL A CA 1
ATOM 623 C C . VAL A 1 103 ? 57.212 -8.221 74.126 1.00 31.32 274 VAL A C 1
ATOM 624 O O . VAL A 1 103 ? 57.020 -9.014 75.034 1.00 37.86 274 VAL A O 1
ATOM 628 N N . TRP A 1 104 ? 57.818 -8.561 72.995 1.00 25.85 275 TRP A N 1
ATOM 629 C CA . TRP A 1 104 ? 58.319 -9.886 72.693 1.00 24.47 275 TRP A CA 1
ATOM 630 C C . TRP A 1 104 ? 59.718 -9.731 72.157 1.00 18.77 275 TRP A C 1
ATOM 631 O O . TRP A 1 104 ? 60.100 -8.675 71.681 1.00 21.11 275 TRP A O 1
ATOM 638 N N . LEU A 1 105 ? 60.463 -10.822 72.176 1.00 16.74 276 LEU A N 1
ATOM 639 C CA . LEU A 1 105 ? 61.749 -10.869 71.482 1.00 15.25 276 LEU A CA 1
ATOM 640 C C . LEU A 1 105 ? 61.541 -11.557 70.132 1.00 15.63 276 LEU A C 1
ATOM 641 O O . LEU A 1 105 ? 61.006 -12.675 70.047 1.00 15.11 276 LEU A O 1
ATOM 646 N N . TYR A 1 106 ? 61.983 -10.875 69.076 1.00 14.66 277 TYR A N 1
ATOM 647 C CA . TYR A 1 106 ? 61.719 -11.328 67.720 1.00 14.49 277 TYR A CA 1
ATOM 648 C C . TYR A 1 106 ? 62.958 -11.067 66.874 1.00 14.58 277 TYR A C 1
ATOM 649 O O . TYR A 1 106 ? 63.699 -10.124 67.103 1.00 14.86 277 TYR A O 1
ATOM 658 N N . ALA A 1 107 ? 63.156 -11.907 65.862 1.00 12.96 278 ALA A N 1
ATOM 659 C CA . ALA A 1 107 ? 64.329 -11.807 65.007 1.00 13.66 278 ALA A CA 1
ATOM 660 C C . ALA A 1 107 ? 64.176 -10.717 63.949 1.00 12.44 278 ALA A C 1
ATOM 661 O O . ALA A 1 107 ? 63.082 -10.403 63.480 1.00 13.60 278 ALA A O 1
ATOM 663 N N . GLY A 1 108 ? 65.299 -10.188 63.565 1.00 12.36 279 GLY A N 1
ATOM 664 C CA . GLY A 1 108 ? 65.380 -9.191 62.547 1.00 12.36 279 GLY A CA 1
ATOM 665 C C . GLY A 1 108 ? 66.779 -8.964 62.028 1.00 11.73 279 GLY A C 1
ATOM 666 O O . GLY A 1 108 ? 67.740 -9.757 62.241 1.00 12.79 279 GLY A O 1
ATOM 667 N N . ILE A 1 109 ? 66.896 -7.883 61.274 1.00 12.07 280 ILE A N 1
ATOM 668 C CA . ILE A 1 109 ? 68.109 -7.475 60.607 1.00 10.72 280 ILE A CA 1
ATOM 669 C C . ILE A 1 109 ? 68.408 -6.021 61.010 1.00 12.34 280 ILE A C 1
ATOM 670 O O . ILE A 1 109 ? 67.533 -5.181 60.980 1.00 12.72 280 ILE A O 1
ATOM 675 N N . VAL A 1 110 ? 69.664 -5.728 61.282 1.00 11.50 281 VAL A N 1
ATOM 676 C CA . VAL A 1 110 ? 70.103 -4.355 61.528 1.00 12.37 281 VAL A CA 1
ATOM 677 C C . VAL A 1 110 ? 70.089 -3.600 60.193 1.00 11.19 281 VAL A C 1
ATOM 678 O O . VAL A 1 110 ? 70.820 -3.956 59.256 1.00 12.54 281 VAL A O 1
ATOM 682 N N . ALA A 1 111 ? 69.264 -2.551 60.141 1.00 11.40 282 ALA A N 1
ATOM 683 C CA . ALA A 1 111 ? 69.122 -1.724 58.926 1.00 10.49 282 ALA A CA 1
ATOM 684 C C . ALA A 1 111 ? 69.936 -0.409 58.997 1.00 11.33 282 ALA A C 1
ATOM 685 O O . ALA A 1 111 ? 70.162 0.264 58.002 1.00 12.92 282 ALA A O 1
ATOM 687 N N . GLU A 1 112 ? 70.311 0.010 60.228 1.00 12.40 283 GLU A N 1
ATOM 688 C CA . GLU A 1 112 ? 70.972 1.270 60.465 1.00 12.89 283 GLU A CA 1
ATOM 689 C C . GLU A 1 112 ? 71.618 1.163 61.828 1.00 13.79 283 GLU A C 1
ATOM 690 O O . GLU A 1 112 ? 71.001 0.621 62.742 1.00 14.25 283 GLU A O 1
ATOM 696 N N . THR A 1 113 ? 72.850 1.668 61.948 1.00 14.53 284 THR A N 1
ATOM 697 C CA . THR A 1 113 ? 73.549 1.636 63.225 1.00 15.82 284 THR A CA 1
ATOM 698 C C . THR A 1 113 ? 73.461 3.005 63.927 1.00 14.18 284 THR A C 1
ATOM 699 O O . THR A 1 113 ? 73.071 3.995 63.312 1.00 15.69 284 THR A O 1
ATOM 703 N N . PRO A 1 114 ? 73.782 3.059 65.223 1.00 16.68 285 PRO A N 1
ATOM 704 C CA . PRO A 1 114 ? 73.619 4.303 65.957 1.00 16.12 285 PRO A CA 1
ATOM 705 C C . PRO A 1 114 ? 74.354 5.518 65.392 1.00 16.92 285 PRO A C 1
ATOM 706 O O . PRO A 1 114 ? 75.515 5.440 65.048 1.00 17.87 285 PRO A O 1
ATOM 710 N N . ASN A 1 115 ? 73.640 6.633 65.338 1.00 16.66 286 ASN A N 1
ATOM 711 C CA . ASN A 1 115 ? 74.190 7.912 65.002 1.00 17.42 286 ASN A CA 1
ATOM 712 C C . ASN A 1 115 ? 73.403 8.995 65.713 1.00 17.04 286 ASN A C 1
ATOM 713 O O . ASN A 1 115 ? 72.335 8.709 66.302 1.00 17.92 286 ASN A O 1
ATOM 718 N N . VAL A 1 116 ? 73.912 10.208 65.763 1.00 20.62 287 VAL A N 1
ATOM 719 C CA . VAL A 1 116 ? 73.193 11.240 66.506 1.00 24.05 287 VAL A CA 1
ATOM 720 C C . VAL A 1 116 ? 71.769 11.463 65.969 1.00 22.48 287 VAL A C 1
ATOM 721 O O . VAL A 1 116 ? 70.815 11.583 66.762 1.00 20.41 287 VAL A O 1
ATOM 725 N N . LYS A 1 117 ? 71.631 11.431 64.632 1.00 20.23 288 LYS A N 1
ATOM 726 C CA . LYS A 1 117 ? 70.331 11.669 64.008 1.00 22.92 288 LYS A CA 1
ATOM 727 C C . LYS A 1 117 ? 69.264 10.640 64.299 1.00 20.17 288 LYS A C 1
ATOM 728 O O . LYS A 1 117 ? 68.098 10.963 64.180 1.00 25.07 288 LYS A O 1
ATOM 732 N N . ASN A 1 118 ? 69.652 9.404 64.636 1.00 18.40 289 ASN A N 1
ATOM 733 C CA . ASN A 1 118 ? 68.706 8.429 65.114 1.00 17.43 289 ASN A CA 1
ATOM 734 C C . ASN A 1 118 ? 68.694 8.243 66.628 1.00 17.31 289 ASN A C 1
ATOM 735 O O . ASN A 1 118 ? 68.109 7.312 67.126 1.00 18.14 289 ASN A O 1
ATOM 740 N N . LYS A 1 119 ? 69.299 9.198 67.340 1.00 18.53 290 LYS A N 1
ATOM 741 C CA . LYS A 1 119 ? 69.380 9.185 68.800 1.00 21.31 290 LYS A CA 1
ATOM 742 C C . LYS A 1 119 ? 70.129 7.965 69.304 1.00 18.61 290 LYS A C 1
ATOM 743 O O . LYS A 1 119 ? 69.794 7.368 70.347 1.00 19.33 290 LYS A O 1
ATOM 747 N N . LEU A 1 120 ? 71.142 7.578 68.533 1.00 16.77 291 LEU A N 1
ATOM 748 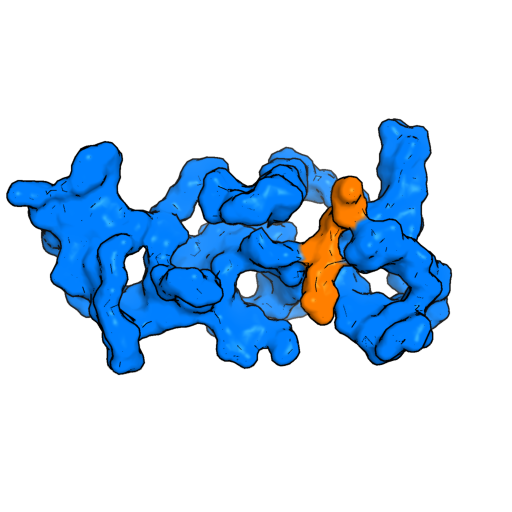C CA . LEU A 1 120 ? 72.029 6.464 68.860 1.00 16.09 291 LEU A CA 1
ATOM 749 C C . LEU A 1 120 ? 71.321 5.146 69.065 1.00 16.72 291 LEU A C 1
ATOM 750 O O . LEU A 1 120 ? 71.584 4.383 70.000 1.00 18.43 291 LEU A O 1
ATOM 755 N N . ARG A 1 121 ? 70.428 4.847 68.120 1.00 15.44 292 ARG A N 1
ATOM 756 C CA . ARG A 1 121 ? 69.654 3.611 68.142 1.00 14.55 292 ARG A CA 1
ATOM 757 C C . ARG A 1 121 ? 69.962 2.768 66.927 1.00 14.33 292 ARG A C 1
ATOM 758 O O . ARG A 1 121 ? 70.543 3.247 65.926 1.00 15.54 292 ARG A O 1
ATOM 766 N N . PHE A 1 122 ? 69.545 1.520 67.016 1.00 14.46 293 PHE A N 1
ATOM 767 C CA . PHE A 1 122 ? 69.632 0.612 65.860 1.00 12.93 293 PHE A CA 1
ATOM 768 C C . PHE A 1 122 ? 68.264 0.571 65.183 1.00 12.77 293 PHE A C 1
ATOM 769 O O . PHE A 1 122 ? 67.261 0.400 65.861 1.00 13.80 293 PHE A O 1
ATOM 777 N N . LEU A 1 123 ? 68.222 0.691 63.855 1.00 13.50 294 LEU A N 1
ATOM 778 C CA . LEU A 1 123 ? 66.968 0.436 63.135 1.00 12.45 294 LEU A CA 1
ATOM 779 C C . LEU A 1 123 ? 66.911 -1.054 62.822 1.00 11.26 294 LEU A C 1
ATOM 780 O O . LEU A 1 123 ? 67.868 -1.585 62.285 1.00 13.01 294 LEU A O 1
ATOM 785 N N . ILE A 1 124 ? 65.813 -1.679 63.211 1.00 11.12 295 ILE A N 1
ATOM 786 C CA . ILE A 1 124 ? 65.585 -3.109 63.016 1.00 12.07 295 ILE A CA 1
ATOM 787 C C . ILE A 1 124 ? 64.464 -3.310 62.017 1.00 12.00 295 ILE A C 1
ATOM 788 O O . ILE A 1 124 ? 63.396 -2.757 62.201 1.00 12.54 295 ILE A O 1
ATOM 793 N N . PHE A 1 125 ? 64.754 -4.115 60.997 1.00 10.80 296 PHE A N 1
ATOM 794 C CA . PHE A 1 125 ? 63.743 -4.623 60.097 1.00 11.14 296 PHE A CA 1
ATOM 795 C C . PHE A 1 125 ? 63.485 -6.074 60.553 1.00 10.73 296 PHE A C 1
ATOM 796 O O . PHE A 1 125 ? 64.369 -6.936 60.409 1.00 12.17 296 PHE A O 1
ATOM 804 N N . PHE A 1 126 ? 62.339 -6.290 61.195 1.00 11.56 297 PHE A N 1
ATOM 805 C CA . PHE A 1 126 ? 62.012 -7.593 61.752 1.00 12.35 297 PHE A CA 1
ATOM 806 C C . PHE A 1 126 ? 61.567 -8.554 60.641 1.00 11.19 297 PHE A C 1
ATOM 807 O O . PHE A 1 126 ? 61.105 -8.137 59.560 1.00 12.09 297 PHE A O 1
ATOM 815 N N . ASP A 1 127 ? 61.629 -9.849 60.939 1.00 11.76 298 ASP A N 1
ATOM 816 C CA . ASP A 1 127 ? 61.329 -10.894 59.972 1.00 12.58 298 ASP A CA 1
ATOM 817 C C . ASP A 1 127 ? 59.919 -10.869 59.382 1.00 14.73 298 ASP A C 1
ATOM 818 O O . ASP A 1 127 ? 59.719 -11.434 58.325 1.00 17.20 298 ASP A O 1
ATOM 823 N N . ASP A 1 128 ? 58.963 -10.271 60.078 1.00 13.19 299 ASP A N 1
ATOM 824 C CA . ASP A 1 128 ? 57.590 -10.176 59.604 1.00 16.74 299 ASP A CA 1
ATOM 825 C C . ASP A 1 128 ? 57.303 -8.937 58.810 1.00 15.73 299 ASP A C 1
ATOM 826 O O . ASP A 1 128 ? 56.159 -8.796 58.326 1.00 20.04 299 ASP A O 1
ATOM 831 N N . GLY A 1 129 ? 58.297 -8.043 58.681 1.00 14.89 300 GLY A N 1
ATOM 832 C CA . GLY A 1 129 ? 58.109 -6.757 58.001 1.00 16.03 300 GLY A CA 1
ATOM 833 C C . GLY A 1 129 ? 58.038 -5.510 58.865 1.00 13.61 300 GLY A C 1
ATOM 834 O O . GLY A 1 129 ? 58.103 -4.407 58.357 1.00 14.24 300 GLY A O 1
ATOM 835 N N . TYR A 1 130 ? 57.905 -5.699 60.187 1.00 13.54 301 TYR A N 1
ATOM 836 C CA . TYR A 1 130 ? 57.843 -4.573 61.131 1.00 12.87 301 TYR A CA 1
ATOM 837 C C . TYR A 1 130 ? 59.171 -3.852 61.174 1.00 12.10 301 TYR A C 1
ATOM 838 O O . TYR A 1 130 ? 60.208 -4.448 60.930 1.00 14.46 301 TYR A O 1
ATOM 847 N N . ALA A 1 131 ? 59.133 -2.556 61.489 1.00 13.18 302 ALA A N 1
ATOM 848 C CA . ALA A 1 131 ? 60.324 -1.778 61.663 1.00 13.10 302 ALA A CA 1
ATOM 849 C C . ALA A 1 131 ? 60.222 -0.957 62.943 1.00 13.56 302 ALA A C 1
ATOM 850 O O . ALA A 1 131 ? 59.165 -0.404 63.257 1.00 14.21 302 ALA A O 1
ATOM 852 N N . SER A 1 132 ? 61.355 -0.857 63.645 1.00 12.36 303 SER A N 1
ATOM 853 C CA A SER A 1 132 ? 61.450 0.036 64.777 0.70 12.61 303 SER A CA 1
ATOM 854 C CA B SER A 1 132 ? 61.449 -0.019 64.832 0.30 13.06 303 SER A CA 1
ATOM 855 C C . SER A 1 132 ? 62.888 0.354 65.077 1.00 11.04 303 SER A C 1
ATOM 856 O O . SER A 1 132 ? 63.797 -0.391 64.705 1.00 13.79 303 SER A O 1
ATOM 861 N N . TYR A 1 133 ? 63.069 1.485 65.751 1.00 13.02 304 TYR A N 1
ATOM 862 C CA . TYR A 1 133 ? 64.340 1.785 66.367 1.00 13.56 304 TYR A CA 1
ATOM 863 C C . TYR A 1 133 ? 64.364 1.167 67.768 1.00 13.98 304 TYR A C 1
ATOM 864 O O . TYR A 1 133 ? 63.390 1.262 68.506 1.00 16.07 304 TYR A O 1
ATOM 873 N N . VAL A 1 134 ? 65.505 0.574 68.105 1.00 14.35 305 VAL A N 1
ATOM 874 C CA . VAL A 1 134 ? 65.720 0.012 69.415 1.00 15.50 305 VAL A CA 1
ATOM 875 C C . VAL A 1 134 ? 67.027 0.517 70.005 1.00 16.98 305 VAL A C 1
ATOM 876 O O . VAL A 1 134 ? 67.943 0.853 69.294 1.00 16.17 305 VAL A O 1
ATOM 880 N N . THR A 1 135 ? 67.142 0.468 71.338 1.00 18.49 306 THR A N 1
ATOM 881 C CA . THR A 1 135 ? 68.387 0.914 71.936 1.00 19.12 306 THR A CA 1
ATOM 882 C C . THR A 1 135 ? 69.414 -0.235 71.955 1.00 18.35 306 THR A C 1
ATOM 883 O O . THR A 1 135 ? 69.105 -1.402 71.730 1.00 18.72 306 THR A O 1
ATOM 887 N N . GLN A 1 136 ? 70.629 0.119 72.353 1.00 22.62 307 GLN A N 1
ATOM 888 C CA . GLN A 1 136 ? 71.732 -0.798 72.386 1.00 26.58 307 GLN A CA 1
ATOM 889 C C . GLN A 1 136 ? 71.461 -1.938 73.406 1.00 23.81 307 GLN A C 1
ATOM 890 O O . GLN A 1 136 ? 71.903 -3.080 73.218 1.00 30.80 307 GLN A O 1
ATOM 896 N N . SER A 1 137 ? 70.641 -1.671 74.409 1.00 21.50 308 SER A N 1
ATOM 897 C CA . SER A 1 137 ? 70.326 -2.682 75.393 1.00 22.96 308 SER A CA 1
ATOM 898 C C . SER A 1 137 ? 69.063 -3.496 75.088 1.00 22.87 308 SER A C 1
ATOM 899 O O . SER A 1 137 ? 68.558 -4.234 75.924 1.00 23.91 308 SER A O 1
ATOM 902 N N . GLU A 1 138 ? 68.581 -3.408 73.845 1.00 19.38 309 GLU A N 1
ATOM 903 C CA . GLU A 1 138 ? 67.336 -4.047 73.448 1.00 18.55 309 GLU A CA 1
ATOM 904 C C . GLU A 1 138 ? 67.523 -5.071 72.325 1.00 17.70 309 GLU A C 1
ATOM 905 O O . GLU A 1 138 ? 66.532 -5.497 71.703 1.00 18.82 309 GLU A O 1
ATOM 911 N N . LEU A 1 139 ? 68.762 -5.410 72.027 1.00 17.16 310 LEU A N 1
ATOM 912 C CA . LEU A 1 139 ? 69.077 -6.356 70.976 1.00 18.56 310 LEU A CA 1
ATOM 913 C C . LEU A 1 139 ? 70.173 -7.353 71.424 1.00 19.89 310 LEU A C 1
ATOM 914 O O . LEU A 1 139 ? 70.936 -7.098 72.352 1.00 20.53 310 LEU A O 1
ATOM 919 N N . TYR A 1 140 ? 70.170 -8.497 70.767 1.00 17.57 311 TYR A N 1
ATOM 920 C CA . TYR A 1 140 ? 70.991 -9.655 71.124 1.00 17.98 311 TYR A CA 1
ATOM 921 C C . TYR A 1 140 ? 71.489 -10.244 69.816 1.00 15.89 311 TYR A C 1
ATOM 922 O O . TYR A 1 140 ? 70.681 -10.380 68.891 1.00 17.87 311 TYR A O 1
ATOM 931 N N . PRO A 1 141 ? 72.781 -10.539 69.691 1.00 16.55 312 PRO A N 1
ATOM 932 C CA . PRO A 1 141 ? 73.314 -11.088 68.444 1.00 17.37 312 PRO A CA 1
ATOM 933 C C . PRO A 1 141 ? 72.973 -12.560 68.293 1.00 17.20 312 PRO A C 1
ATOM 934 O O . PRO A 1 141 ? 73.109 -13.332 69.219 1.00 17.33 312 PRO A O 1
ATOM 938 N N . ILE A 1 142 ? 72.470 -12.953 67.112 1.00 15.04 313 ILE A N 1
ATOM 939 C CA . ILE A 1 142 ? 72.268 -14.373 66.813 1.00 14.97 313 ILE A CA 1
ATOM 940 C C . ILE A 1 142 ? 73.657 -15.057 66.719 1.00 15.99 313 ILE A C 1
ATOM 941 O O . ILE A 1 142 ? 74.634 -14.511 66.212 1.00 15.95 313 ILE A O 1
ATOM 946 N N . CYS A 1 143 ? 73.731 -16.261 67.286 1.00 15.28 314 CYS A N 1
ATOM 947 C CA . CYS A 1 143 ? 75.052 -16.880 67.496 1.00 16.95 314 CYS A CA 1
ATOM 948 C C . CYS A 1 143 ? 75.768 -17.236 66.185 1.00 14.94 314 CYS A C 1
ATOM 949 O O . CYS A 1 143 ? 76.956 -16.933 66.029 1.00 17.18 314 CYS A O 1
ATOM 952 N N . ARG A 1 144 ? 75.053 -17.928 65.279 1.00 16.76 315 ARG A N 1
ATOM 953 C CA . ARG A 1 144 ? 75.658 -18.420 64.044 1.00 16.72 315 ARG A CA 1
ATOM 954 C C . ARG A 1 144 ? 74.735 -18.074 62.870 1.00 16.10 315 ARG A C 1
ATOM 955 O O . ARG A 1 144 ? 74.070 -18.941 62.333 1.00 16.45 315 ARG A O 1
ATOM 963 N N . PRO A 1 145 ? 74.706 -16.819 62.501 1.00 16.37 316 PRO A N 1
ATOM 964 C CA . PRO A 1 145 ? 73.912 -16.428 61.352 1.00 16.62 316 PRO A CA 1
ATOM 965 C C . PRO A 1 145 ? 74.402 -17.047 60.080 1.00 16.58 316 PRO A C 1
ATOM 966 O O . PRO A 1 145 ? 75.575 -17.406 59.960 1.00 18.02 316 PRO A O 1
ATOM 970 N N . LEU A 1 146 ? 73.525 -17.068 59.084 1.00 15.59 317 LEU A N 1
ATOM 971 C CA . LEU A 1 146 ? 73.941 -17.492 57.764 1.00 16.78 317 LEU A CA 1
ATOM 972 C C . LEU A 1 146 ? 74.816 -16.435 57.147 1.00 15.02 317 LEU A C 1
ATOM 973 O O . LEU A 1 146 ? 74.677 -15.224 57.451 1.00 16.90 317 LEU A O 1
ATOM 978 N N . LYS A 1 147 ? 75.742 -16.880 56.300 1.00 16.55 318 LYS A N 1
ATOM 979 C CA . LYS A 1 147 ? 76.688 -15.956 55.633 1.00 17.60 318 LYS A CA 1
ATOM 980 C C . LYS A 1 147 ? 75.970 -14.808 54.907 1.00 16.36 318 LYS A C 1
ATOM 981 O O . LYS A 1 147 ? 76.368 -13.622 55.033 1.00 19.33 318 LYS A O 1
ATOM 987 N N . LYS A 1 148 ? 74.950 -15.186 54.124 1.00 15.50 319 LYS A N 1
ATOM 988 C CA . LYS A 1 148 ? 73.969 -14.214 53.600 1.00 15.49 319 LYS A CA 1
ATOM 989 C C . LYS A 1 148 ? 72.859 -14.211 54.607 1.00 14.42 319 LYS A C 1
ATOM 990 O O . LYS A 1 148 ? 72.051 -15.141 54.653 1.00 13.71 319 LYS A O 1
ATOM 996 N N . THR A 1 149 ? 72.796 -13.146 55.423 1.00 13.46 320 THR A N 1
ATOM 997 C CA . THR A 1 149 ? 72.036 -13.253 56.702 1.00 12.96 320 THR A CA 1
ATOM 998 C C . THR A 1 149 ? 70.525 -13.369 56.505 1.00 12.55 320 THR A C 1
ATOM 999 O O . THR A 1 149 ? 69.820 -13.884 57.356 1.00 15.08 320 THR A O 1
ATOM 1003 N N . TRP A 1 150 ? 70.039 -12.903 55.326 1.00 12.32 321 TRP A N 1
ATOM 1004 C CA . TRP A 1 150 ? 68.603 -12.926 54.996 1.00 12.87 321 TRP A CA 1
ATOM 1005 C C . TRP A 1 150 ? 68.095 -14.290 54.549 1.00 11.81 321 TRP A C 1
ATOM 1006 O O . TRP A 1 150 ? 66.877 -14.474 54.424 1.00 13.38 321 TRP A O 1
ATOM 1017 N N . GLU A 1 151 ? 69.000 -15.259 54.374 1.00 11.88 322 GLU A N 1
ATOM 1018 C CA . GLU A 1 151 ? 68.546 -16.537 53.757 1.00 12.42 322 GLU A CA 1
ATOM 1019 C C . GLU A 1 151 ? 67.659 -17.405 54.645 1.00 13.38 322 GLU A C 1
ATOM 1020 O O . GLU A 1 151 ? 67.041 -18.374 54.168 1.00 16.68 322 GLU A O 1
ATOM 1026 N N . ASP A 1 152 ? 67.597 -17.066 55.937 1.00 11.99 323 ASP A N 1
ATOM 1027 C CA . ASP A 1 152 ? 66.724 -17.761 56.847 1.00 12.39 323 ASP A CA 1
ATOM 1028 C C . ASP A 1 152 ? 65.465 -16.962 57.184 1.00 13.22 323 ASP A C 1
ATOM 1029 O O . ASP A 1 152 ? 64.750 -17.307 58.137 1.00 16.95 323 ASP A O 1
ATOM 1034 N N . ILE A 1 153 ? 65.158 -15.940 56.388 1.00 13.27 324 ILE A N 1
ATOM 1035 C CA . ILE A 1 153 ? 63.884 -15.222 56.564 1.00 13.15 324 ILE A CA 1
ATOM 1036 C C . ILE A 1 153 ? 62.824 -16.011 55.806 1.00 13.98 324 ILE A C 1
ATOM 1037 O O . ILE A 1 153 ? 62.916 -16.170 54.569 1.00 15.43 324 ILE A O 1
ATOM 1042 N N . GLU A 1 154 ? 61.815 -16.440 56.543 1.00 14.23 325 GLU A N 1
ATOM 1043 C CA A GLU A 1 154 ? 60.773 -17.341 56.012 0.70 16.71 325 GLU A CA 1
ATOM 1044 C CA B GLU A 1 154 ? 60.843 -17.362 55.988 0.30 15.26 325 GLU A CA 1
ATOM 1045 C C . GLU A 1 154 ? 59.870 -16.680 54.979 1.00 15.99 325 GLU A C 1
ATOM 1046 O O . GLU A 1 154 ? 59.490 -17.292 53.994 1.00 19.90 325 GLU A O 1
ATOM 1057 N N . ASP A 1 155 ? 59.488 -15.447 55.224 1.00 16.12 326 ASP A N 1
ATOM 1058 C CA . ASP A 1 155 ? 58.557 -14.727 54.313 1.00 17.85 326 ASP A CA 1
ATOM 1059 C C . ASP A 1 155 ? 59.373 -14.252 53.123 1.00 17.72 326 ASP A C 1
ATOM 1060 O O . ASP A 1 155 ? 60.304 -13.458 53.280 1.00 18.01 326 ASP A O 1
ATOM 1065 N N . ILE A 1 156 ? 59.084 -14.804 51.931 1.00 19.10 327 ILE A N 1
ATOM 1066 C CA . ILE A 1 156 ? 59.901 -14.527 50.750 1.00 20.84 327 ILE A CA 1
ATOM 1067 C C . ILE A 1 156 ? 59.906 -13.022 50.413 1.00 18.09 327 ILE A C 1
ATOM 1068 O O . ILE A 1 156 ? 60.923 -12.521 49.976 1.00 18.79 327 ILE A O 1
ATOM 1073 N N . SER A 1 157 ? 58.800 -12.295 50.613 1.00 18.38 328 SER A N 1
ATOM 1074 C CA A SER A 1 157 ? 58.783 -10.843 50.319 0.70 19.12 328 SER A CA 1
ATOM 1075 C CA B SER A 1 157 ? 58.801 -10.854 50.314 0.30 18.47 328 SER A CA 1
ATOM 1076 C C . SER A 1 157 ? 59.771 -10.094 51.231 1.00 17.25 328 SER A C 1
ATOM 1077 O O . SER A 1 157 ? 60.508 -9.208 50.790 1.00 17.35 328 SER A O 1
ATOM 1082 N N . CYS A 1 158 ? 59.795 -10.502 52.483 1.00 16.03 329 CYS A N 1
ATOM 1083 C CA . CYS A 1 158 ? 60.707 -9.936 53.460 1.00 14.70 329 CYS A CA 1
ATOM 1084 C C . CYS A 1 158 ? 62.154 -10.300 53.099 1.00 14.10 329 CYS A C 1
ATOM 1085 O O . CYS A 1 158 ? 63.018 -9.442 53.122 1.00 16.75 329 CYS A O 1
ATOM 1088 N N . ARG A 1 159 ? 62.394 -11.555 52.785 1.00 13.34 330 ARG A N 1
ATOM 1089 C CA . ARG A 1 159 ? 63.703 -12.057 52.429 1.00 14.16 330 ARG A CA 1
ATOM 1090 C C . ARG A 1 159 ? 64.293 -11.295 51.245 1.00 14.75 330 ARG A C 1
ATOM 1091 O O . ARG A 1 159 ? 65.456 -10.827 51.264 1.00 14.68 330 ARG A O 1
ATOM 1099 N N . ASP A 1 160 ? 63.464 -11.170 50.197 1.00 15.25 331 ASP A N 1
ATOM 1100 C CA . ASP A 1 160 ? 63.882 -10.451 49.006 1.00 14.40 331 ASP A CA 1
ATOM 1101 C C . ASP A 1 160 ? 64.168 -8.981 49.273 1.00 11.89 331 ASP A C 1
ATOM 1102 O O . ASP A 1 160 ? 65.151 -8.417 48.746 1.00 14.36 331 ASP A O 1
ATOM 1107 N N . PHE A 1 161 ? 63.315 -8.353 50.079 1.00 12.97 332 PHE A N 1
ATOM 1108 C CA . PHE A 1 161 ? 63.519 -6.978 50.426 1.00 12.88 332 PHE A CA 1
ATOM 1109 C C . PHE A 1 161 ? 64.865 -6.740 51.152 1.00 11.53 332 PHE A C 1
ATOM 1110 O O . PHE A 1 161 ? 65.627 -5.812 50.831 1.00 12.08 332 PHE A O 1
ATOM 1118 N N . ILE A 1 162 ? 65.138 -7.608 52.145 1.00 11.81 333 ILE A N 1
ATOM 1119 C CA . ILE A 1 162 ? 66.352 -7.436 52.932 1.00 11.57 333 ILE A CA 1
ATOM 1120 C C . ILE A 1 162 ? 67.558 -7.637 52.031 1.00 10.51 333 ILE A C 1
ATOM 1121 O O . ILE A 1 162 ? 68.523 -6.899 52.131 1.00 11.89 333 ILE A O 1
ATOM 1126 N N . GLU A 1 163 ? 67.533 -8.679 51.160 1.00 10.83 334 GLU A N 1
ATOM 1127 C CA . GLU A 1 163 ? 68.676 -8.869 50.292 1.00 12.66 334 GLU A CA 1
ATOM 1128 C C . GLU A 1 163 ? 68.943 -7.590 49.464 1.00 12.32 334 GLU A C 1
ATOM 1129 O O . GLU A 1 163 ? 70.099 -7.133 49.299 1.00 13.34 334 GLU A O 1
ATOM 1135 N N . GLU A 1 164 ? 67.860 -7.040 48.897 1.00 12.26 335 GLU A N 1
ATOM 1136 C CA . GLU A 1 164 ? 67.998 -5.821 48.073 1.00 13.97 335 GLU A CA 1
ATOM 1137 C C . GLU A 1 164 ? 68.572 -4.657 48.870 1.00 12.46 335 GLU A C 1
ATOM 1138 O O . GLU A 1 164 ? 69.535 -3.979 48.465 1.00 13.31 335 GLU A O 1
ATOM 1144 N N . TYR A 1 165 ? 68.006 -4.490 50.051 1.00 11.79 336 TYR A N 1
ATOM 1145 C CA . TYR A 1 165 ? 68.392 -3.367 50.934 1.00 11.53 336 TYR A CA 1
ATOM 1146 C C . TYR A 1 165 ? 69.861 -3.487 51.362 1.00 11.74 336 TYR A C 1
ATOM 1147 O O . TYR A 1 165 ? 70.642 -2.511 51.284 1.00 12.72 336 TYR A O 1
ATOM 1156 N N . VAL A 1 166 ? 70.227 -4.670 51.868 1.00 11.44 337 VAL A N 1
ATOM 1157 C CA . VAL A 1 166 ? 71.617 -4.825 52.366 1.00 13.15 337 VAL A CA 1
ATOM 1158 C C . VAL A 1 166 ? 72.611 -4.687 51.225 1.00 14.13 337 VAL A C 1
ATOM 1159 O O . VAL A 1 166 ? 73.713 -4.089 51.390 1.00 16.75 337 VAL A O 1
ATOM 1163 N N . THR A 1 167 ? 72.250 -5.218 50.049 1.00 14.64 338 THR A N 1
ATOM 1164 C CA . THR A 1 167 ? 73.174 -5.202 48.916 1.00 16.20 338 THR A CA 1
ATOM 1165 C C . THR A 1 167 ? 73.381 -3.768 48.388 1.00 14.34 338 THR A C 1
ATOM 1166 O O . THR A 1 167 ? 74.481 -3.390 47.946 1.00 19.53 338 THR A O 1
ATOM 1170 N N . ALA A 1 168 ? 72.328 -2.987 48.428 1.00 16.04 339 ALA A N 1
ATOM 1171 C CA . ALA A 1 168 ? 72.362 -1.608 47.950 1.00 14.84 339 ALA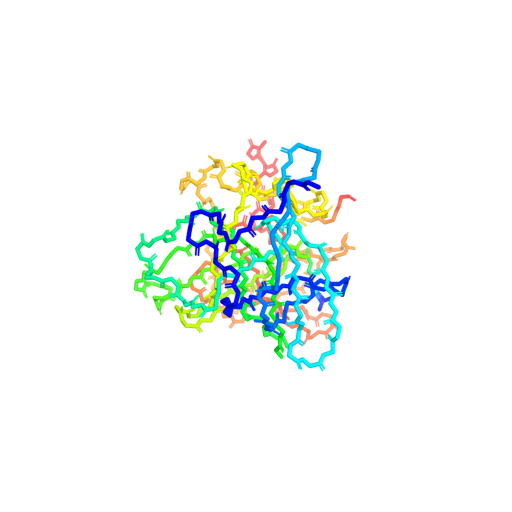 A CA 1
ATOM 1172 C C . ALA A 1 168 ? 73.012 -0.626 48.935 1.00 14.33 339 ALA A C 1
ATOM 1173 O O . ALA A 1 168 ? 73.484 0.445 48.541 1.00 15.63 339 ALA A O 1
ATOM 1175 N N . TYR A 1 169 ? 72.975 -0.976 50.217 1.00 14.39 340 TYR A N 1
ATOM 1176 C CA . TYR A 1 169 ? 73.491 -0.084 51.270 1.00 13.51 340 TYR A CA 1
ATOM 1177 C C . TYR A 1 169 ? 74.928 0.341 50.904 1.00 15.24 340 TYR A C 1
ATOM 1178 O O . TYR A 1 169 ? 75.713 -0.514 50.495 1.00 16.55 340 TYR A O 1
ATOM 1187 N N . PRO A 1 170 ? 75.276 1.633 51.023 1.00 15.83 341 PRO A N 1
ATOM 1188 C CA . PRO A 1 170 ? 74.536 2.706 51.716 1.00 13.38 341 PRO A CA 1
ATOM 1189 C C . PRO A 1 170 ? 73.684 3.612 50.805 1.00 12.69 341 PRO A C 1
ATOM 1190 O O . PRO A 1 170 ? 73.307 4.692 51.210 1.00 16.41 341 PRO A O 1
ATOM 1194 N N . ASN A 1 171 ? 73.404 3.153 49.575 1.00 14.03 342 ASN A N 1
ATOM 1195 C CA . ASN A 1 171 ? 72.555 3.924 48.656 1.00 15.47 342 ASN A CA 1
ATOM 1196 C C . ASN A 1 171 ? 71.091 3.694 49.056 1.00 14.84 342 ASN A C 1
ATOM 1197 O O . ASN A 1 171 ? 70.558 2.623 48.847 1.00 19.39 342 ASN A O 1
ATOM 1202 N N . ARG A 1 172 ? 70.549 4.676 49.767 1.00 13.58 343 ARG A N 1
ATOM 1203 C CA . ARG A 1 172 ? 69.210 4.634 50.335 1.00 12.51 343 ARG A CA 1
ATOM 1204 C C . ARG A 1 172 ? 68.345 5.829 49.921 1.00 14.59 343 ARG A C 1
ATOM 1205 O O . ARG A 1 172 ? 68.220 6.805 50.626 1.00 14.25 343 ARG A O 1
ATOM 1213 N N . PRO A 1 173 ? 67.734 5.736 48.778 1.00 17.63 344 PRO A N 1
ATOM 1214 C CA . PRO A 1 173 ? 66.799 6.801 48.407 1.00 15.43 344 PRO A CA 1
ATOM 1215 C C . PRO A 1 173 ? 65.641 6.876 49.396 1.00 13.63 344 PRO A C 1
ATOM 1216 O O . PRO A 1 173 ? 65.073 5.842 49.743 1.00 16.09 344 PRO A O 1
ATOM 1220 N N . MET A 1 174 ? 65.325 8.062 49.860 1.00 15.26 345 MET A N 1
ATOM 1221 C CA . MET A 1 174 ? 64.256 8.277 50.819 1.00 14.84 345 MET A CA 1
ATOM 1222 C C . MET A 1 174 ? 63.462 9.516 50.394 1.00 16.85 345 MET A C 1
ATOM 1223 O O . MET A 1 174 ? 63.983 10.443 49.747 1.00 22.51 345 MET A O 1
ATOM 1228 N N . VAL A 1 175 ? 62.211 9.558 50.836 1.00 15.96 346 VAL A N 1
ATOM 1229 C CA A VAL A 1 175 ? 61.459 10.786 50.605 0.30 15.59 346 VAL A CA 1
ATOM 1230 C CA B VAL A 1 175 ? 61.361 10.742 50.643 0.70 16.49 346 VAL A CA 1
ATOM 1231 C C . VAL A 1 175 ? 61.440 11.680 51.832 1.00 15.58 346 VAL A C 1
ATOM 1232 O O . VAL A 1 175 ? 61.381 11.220 52.992 1.00 16.03 346 VAL A O 1
ATOM 1239 N N . LEU A 1 176 ? 61.578 12.977 51.547 1.00 17.36 347 LEU A N 1
ATOM 1240 C CA . LEU A 1 176 ? 61.492 13.990 52.545 1.00 16.84 347 LEU A CA 1
ATOM 1241 C C . LEU A 1 176 ? 60.023 14.287 52.778 1.00 15.29 347 LEU A C 1
ATOM 1242 O O . LEU A 1 176 ? 59.346 14.837 51.900 1.00 19.60 347 LEU A O 1
ATOM 1247 N N . LEU A 1 177 ? 59.575 13.971 53.972 1.00 15.38 348 LEU A N 1
ATOM 1248 C CA . LEU A 1 177 ? 58.199 14.234 54.407 1.00 15.06 348 LEU A CA 1
ATOM 1249 C C . LEU A 1 177 ? 58.184 15.144 55.601 1.00 17.63 348 LEU A C 1
ATOM 1250 O O . LEU A 1 177 ? 59.102 15.101 56.405 1.00 17.67 348 LEU A O 1
ATOM 1255 N N . LYS A 1 178 ? 57.118 15.941 55.714 1.00 17.17 349 LYS A N 1
ATOM 1256 C CA . LYS A 1 178 ? 56.925 16.879 56.796 1.00 18.15 349 LYS A CA 1
ATOM 1257 C C . LYS A 1 178 ? 55.644 16.526 57.572 1.00 16.39 349 LYS A C 1
ATOM 1258 O O . LYS A 1 178 ? 54.676 16.062 56.978 1.00 17.15 349 LYS A O 1
ATOM 1262 N N . SER A 1 179 ? 55.663 16.723 58.907 1.00 17.61 350 SER A N 1
ATOM 1263 C CA A SER A 1 179 ? 54.496 16.609 59.737 0.70 17.64 350 SER A CA 1
ATOM 1264 C CA B SER A 1 179 ? 54.466 16.537 59.699 0.30 17.68 350 SER A CA 1
ATOM 1265 C C . SER A 1 179 ? 53.334 17.394 59.117 1.00 17.12 350 SER A C 1
ATOM 1266 O O . SER A 1 179 ? 53.513 18.569 58.742 1.00 18.82 350 SER A O 1
ATOM 1271 N N . GLY A 1 180 ? 52.167 16.762 59.005 1.00 17.39 351 GLY A N 1
ATOM 1272 C CA . GLY A 1 180 ? 50.960 17.359 58.428 1.00 17.35 351 GLY A CA 1
ATOM 1273 C C . GLY A 1 180 ? 50.747 17.091 56.931 1.00 17.65 351 GLY A C 1
ATOM 1274 O O . GLY A 1 180 ? 49.660 17.325 56.427 1.00 18.61 351 GLY A O 1
ATOM 1275 N N . GLN A 1 181 ? 51.791 16.626 56.247 1.00 15.89 352 GLN A N 1
ATOM 1276 C CA . GLN A 1 181 ? 51.710 16.303 54.828 1.00 13.34 352 GLN A CA 1
ATOM 1277 C C . GLN A 1 181 ? 50.752 15.158 54.594 1.00 13.34 352 GLN A C 1
ATOM 1278 O O . GLN A 1 181 ? 50.721 14.178 55.360 1.00 15.42 352 GLN A O 1
ATOM 1284 N N . LEU A 1 182 ? 49.993 15.271 53.505 1.00 13.71 353 LEU A N 1
ATOM 1285 C CA . LEU A 1 182 ? 49.043 14.248 53.084 1.00 15.13 353 LEU A CA 1
ATOM 1286 C C . LEU A 1 182 ? 49.604 13.472 51.909 1.00 14.18 353 LEU A C 1
ATOM 1287 O O . LEU A 1 182 ? 50.030 14.063 50.898 1.00 15.19 353 LEU A O 1
ATOM 1292 N N . ILE A 1 183 ? 49.601 12.143 52.032 1.00 13.15 354 ILE A N 1
ATOM 1293 C CA . ILE A 1 183 ? 50.048 11.264 50.988 1.00 13.13 354 ILE A CA 1
ATOM 1294 C C . ILE A 1 183 ? 49.166 10.017 50.951 1.00 12.97 354 ILE A C 1
ATOM 1295 O O . ILE A 1 183 ? 48.469 9.739 51.935 1.00 15.29 354 ILE A O 1
ATOM 1300 N N . LYS A 1 184 ? 49.268 9.236 49.870 1.00 13.45 355 LYS A N 1
ATOM 1301 C CA . LYS A 1 184 ? 48.720 7.887 49.861 1.00 14.06 355 LYS A CA 1
ATOM 1302 C C . LYS A 1 184 ? 49.798 6.912 50.370 1.00 13.37 355 LYS A C 1
ATOM 1303 O O . LYS A 1 184 ? 50.983 7.006 50.007 1.00 13.16 355 LYS A O 1
ATOM 1313 N N . THR A 1 185 ? 49.383 5.980 51.209 1.00 13.12 356 THR A N 1
ATOM 1314 C CA . THR A 1 185 ? 50.247 4.931 51.729 1.00 13.16 356 THR A CA 1
ATOM 1315 C C . THR A 1 185 ? 49.565 3.556 51.450 1.00 13.41 356 THR A C 1
ATOM 1316 O O . THR A 1 185 ? 48.355 3.381 51.667 1.00 15.28 356 THR A O 1
ATOM 1320 N N . GLU A 1 186 ? 50.325 2.634 50.925 1.00 14.21 357 GLU A N 1
ATOM 1321 C CA . GLU A 1 186 ? 49.834 1.304 50.652 1.00 13.13 357 GLU A CA 1
ATOM 1322 C C . GLU A 1 186 ? 49.727 0.466 51.911 1.00 15.16 357 GLU A C 1
ATOM 1323 O O . GLU A 1 186 ? 50.594 0.524 52.783 1.00 16.34 357 GLU A O 1
ATOM 1329 N N . TRP A 1 187 ? 48.671 -0.379 51.943 1.00 16.54 358 TRP A N 1
ATOM 1330 C CA . TRP A 1 187 ? 48.525 -1.402 52.968 1.00 19.75 358 TRP A CA 1
ATOM 1331 C C . TRP A 1 187 ? 47.555 -2.481 52.451 1.00 24.02 358 TRP A C 1
ATOM 1332 O O . TRP A 1 187 ? 46.448 -2.145 51.944 1.00 23.98 358 TRP A O 1
ATOM 1343 N N . GLU A 1 188 ? 47.984 -3.746 52.495 1.00 26.18 359 GLU A N 1
ATOM 1344 C CA . GLU A 1 188 ? 47.173 -4.890 51.949 1.00 29.54 359 GLU A CA 1
ATOM 1345 C C . GLU A 1 188 ? 46.693 -4.696 50.531 1.00 26.94 359 GLU A C 1
ATOM 1346 O O . GLU A 1 188 ? 45.548 -5.047 50.228 1.00 36.27 359 GLU A O 1
ATOM 1352 N N . GLY A 1 189 ? 47.480 -4.115 49.646 1.00 20.87 360 GLY A N 1
ATOM 1353 C CA . GLY A 1 189 ? 47.007 -3.965 48.250 1.00 21.40 360 GLY A CA 1
ATOM 1354 C C . GLY A 1 189 ? 46.190 -2.756 47.905 1.00 21.50 360 GLY A C 1
ATOM 1355 O O . GLY A 1 189 ? 45.861 -2.552 46.729 1.00 31.46 360 GLY A O 1
ATOM 1356 N N . THR A 1 190 ? 45.826 -1.970 48.904 1.00 22.97 361 THR A N 1
ATOM 1357 C CA . THR A 1 190 ? 45.073 -0.750 48.692 1.00 23.02 361 THR A CA 1
ATOM 1358 C C . THR A 1 190 ? 45.947 0.435 49.012 1.00 21.53 361 THR A C 1
ATOM 1359 O O . THR A 1 190 ? 46.779 0.370 49.928 1.00 20.02 361 THR A O 1
ATOM 1363 N N . TRP A 1 191 ? 45.750 1.521 48.258 1.00 18.50 362 TRP A N 1
ATOM 1364 C CA . TRP A 1 191 ? 46.411 2.803 48.538 1.00 17.60 362 TRP A CA 1
ATOM 1365 C C . TRP A 1 191 ? 45.471 3.689 49.275 1.00 17.54 362 TRP A C 1
ATOM 1366 O O . TRP A 1 191 ? 44.381 4.033 48.754 1.00 20.47 362 TRP A O 1
ATOM 1377 N N . TRP A 1 192 ? 45.838 4.028 50.496 1.00 15.47 363 TRP A N 1
ATOM 1378 C CA . TRP A 1 192 ? 44.970 4.718 51.453 1.00 16.72 363 TRP A CA 1
ATOM 1379 C C . TRP A 1 192 ? 45.346 6.160 51.642 1.00 16.15 363 TRP A C 1
ATOM 1380 O O . TRP A 1 192 ? 46.540 6.495 51.737 1.00 15.74 363 TRP A O 1
ATOM 1391 N N . LYS A 1 193 ? 44.345 7.033 51.769 1.00 16.73 364 LYS A N 1
ATOM 1392 C CA . LYS A 1 193 ? 44.575 8.390 52.217 1.00 15.43 364 LYS A CA 1
ATOM 1393 C C . LYS A 1 193 ? 45.231 8.357 53.607 1.00 15.03 364 LYS A C 1
ATOM 1394 O O . LYS A 1 193 ? 44.791 7.682 54.493 1.00 17.58 364 LYS A O 1
ATOM 1399 N N . SER A 1 194 ? 46.305 9.122 53.770 1.00 15.01 365 SER A N 1
ATOM 1400 C CA . SER A 1 194 ? 47.083 9.105 54.987 1.00 13.94 365 SER A CA 1
ATOM 1401 C C . SER A 1 194 ? 47.752 10.449 55.253 1.00 14.29 365 SER A C 1
ATOM 1402 O O . SER A 1 194 ? 47.773 11.375 54.397 1.00 14.66 365 SER A O 1
ATOM 1405 N N . ARG A 1 195 ? 48.225 10.614 56.482 1.00 14.01 366 ARG A N 1
ATOM 1406 C CA . ARG A 1 195 ? 48.826 11.838 56.931 1.00 14.44 366 ARG A CA 1
ATOM 1407 C C . ARG A 1 195 ? 50.131 11.531 57.675 1.00 15.53 366 ARG A C 1
ATOM 1408 O O . ARG A 1 195 ? 50.209 10.569 58.452 1.00 16.25 366 ARG A O 1
ATOM 1416 N N . VAL A 1 196 ? 51.152 12.377 57.444 1.00 15.06 367 VAL A N 1
ATOM 1417 C CA . VAL A 1 196 ? 52.400 12.254 58.143 1.00 13.68 367 VAL A CA 1
ATOM 1418 C C . VAL A 1 196 ? 52.273 12.901 59.532 1.00 13.61 367 VAL A C 1
ATOM 1419 O O . VAL A 1 196 ? 52.057 14.114 59.648 1.00 17.02 367 VAL A O 1
ATOM 1423 N N . GLU A 1 197 ? 52.405 12.078 60.584 1.00 16.15 368 GLU A N 1
ATOM 1424 C CA . GLU A 1 197 ? 52.232 12.582 61.940 1.00 17.80 368 GLU A CA 1
ATOM 1425 C C . GLU A 1 197 ? 53.539 13.035 62.551 1.00 16.95 368 GLU A C 1
ATOM 1426 O O . GLU A 1 197 ? 53.545 13.919 63.387 1.00 21.67 368 GLU A O 1
ATOM 1432 N N . GLU A 1 198 ? 54.634 12.398 62.159 1.00 17.93 369 GLU A N 1
ATOM 1433 C CA . GLU A 1 198 ? 55.926 12.532 62.867 1.00 19.05 369 GLU A CA 1
ATOM 1434 C C . GLU A 1 198 ? 57.018 11.936 62.013 1.00 16.59 369 GLU A C 1
ATOM 1435 O O . GLU A 1 198 ? 56.794 10.911 61.356 1.00 17.67 369 GLU A O 1
ATOM 1441 N N . VAL A 1 199 ? 58.205 12.522 62.048 1.00 16.80 370 VAL A N 1
ATOM 1442 C CA . VAL A 1 199 ? 59.391 11.957 61.420 1.00 16.37 370 VAL A CA 1
ATOM 1443 C C . VAL A 1 199 ? 60.390 11.643 62.539 1.00 15.76 370 VAL A C 1
ATOM 1444 O O . VAL A 1 199 ? 60.617 12.452 63.432 1.00 19.05 370 VAL A O 1
ATOM 1448 N N . ASP A 1 200 ? 60.973 10.463 62.473 1.00 15.91 371 ASP A N 1
ATOM 1449 C CA . ASP A 1 200 ? 61.997 10.041 63.425 1.00 15.25 371 ASP A CA 1
ATOM 1450 C C . ASP A 1 200 ? 63.110 9.326 62.663 1.00 14.54 371 ASP A C 1
ATOM 1451 O O . ASP A 1 200 ? 62.973 8.162 62.317 1.00 14.12 371 ASP A O 1
ATOM 1456 N N . GLY A 1 201 ? 64.189 10.024 62.342 1.00 16.76 372 GLY A N 1
ATOM 1457 C CA . GLY A 1 201 ? 65.292 9.480 61.550 1.00 16.74 372 GLY A CA 1
ATOM 1458 C C . GLY A 1 201 ? 64.779 8.949 60.202 1.00 13.52 372 GLY A C 1
ATOM 1459 O O . GLY A 1 201 ? 64.206 9.697 59.439 1.00 16.41 372 GLY A O 1
ATOM 1460 N N . SER A 1 202 ? 64.990 7.662 59.960 1.00 11.87 373 SER A N 1
ATOM 1461 C CA . SER A 1 202 ? 64.635 6.999 58.707 1.00 12.16 373 SER A CA 1
ATOM 1462 C C . SER A 1 202 ? 63.215 6.459 58.693 1.00 12.05 373 SER A C 1
ATOM 1463 O O . SER A 1 202 ? 62.854 5.746 57.756 1.00 13.19 373 SER A O 1
ATOM 1466 N N . LEU A 1 203 ? 62.451 6.717 59.768 1.00 11.96 374 LEU A N 1
ATOM 1467 C CA . LEU A 1 203 ? 61.061 6.331 59.914 1.00 12.43 374 LEU A CA 1
ATOM 1468 C C . LEU A 1 203 ? 60.111 7.496 59.882 1.00 13.35 374 LEU A C 1
ATOM 1469 O O . LEU A 1 203 ? 60.451 8.596 60.334 1.00 14.09 374 LEU A O 1
ATOM 1474 N N . VAL A 1 204 ? 58.910 7.251 59.358 1.00 12.91 375 VAL A N 1
ATOM 1475 C CA . VAL A 1 204 ? 57.817 8.219 59.433 1.00 12.96 375 VAL A CA 1
ATOM 1476 C C . VAL A 1 204 ? 56.604 7.530 60.044 1.00 12.19 375 VAL A C 1
ATOM 1477 O O . VAL A 1 204 ? 56.308 6.391 59.683 1.00 13.94 375 VAL A O 1
ATOM 1481 N N . ARG A 1 205 ? 55.916 8.231 60.951 1.00 14.03 376 ARG A N 1
ATOM 1482 C CA . ARG A 1 205 ? 54.679 7.737 61.540 1.00 14.30 376 ARG A CA 1
ATOM 1483 C C . ARG A 1 205 ? 53.522 8.223 60.653 1.00 15.34 376 ARG A C 1
ATOM 1484 O O . ARG A 1 205 ? 53.245 9.412 60.582 1.00 15.50 376 ARG A O 1
ATOM 1492 N N . ILE A 1 206 ? 52.869 7.254 60.012 1.00 13.61 377 ILE A N 1
ATOM 1493 C CA . ILE A 1 206 ? 51.804 7.504 59.078 1.00 13.29 377 ILE A CA 1
ATOM 1494 C C . ILE A 1 206 ? 50.450 7.191 59.748 1.00 14.01 377 ILE A C 1
ATOM 1495 O O . ILE A 1 206 ? 50.259 6.101 60.323 1.00 15.40 377 ILE A O 1
ATOM 1500 N N . LEU A 1 207 ? 49.562 8.186 59.742 1.00 15.53 378 LEU A N 1
ATOM 1501 C CA . LEU A 1 207 ? 48.169 7.986 60.166 1.00 17.29 378 LEU A CA 1
ATOM 1502 C C . LEU A 1 207 ? 47.321 7.619 58.940 1.00 16.48 378 LEU A C 1
ATOM 1503 O O . LEU A 1 207 ? 47.205 8.423 58.003 1.00 16.79 378 LEU A O 1
ATOM 1508 N N . PHE A 1 208 ? 46.711 6.454 58.964 1.00 17.67 379 PHE A N 1
ATOM 1509 C CA . PHE A 1 208 ? 45.732 6.028 57.950 1.00 16.95 379 PHE A CA 1
ATOM 1510 C C . PHE A 1 208 ? 44.408 6.662 58.330 1.00 19.77 379 PHE A C 1
ATOM 1511 O O . PHE A 1 208 ? 43.875 6.424 59.408 1.00 21.66 379 PHE A O 1
ATOM 1519 N N . LEU A 1 209 ? 43.921 7.521 57.449 1.00 16.68 380 LEU A N 1
ATOM 1520 C CA . LEU A 1 209 ? 42.789 8.381 57.766 1.00 18.20 380 LEU A CA 1
A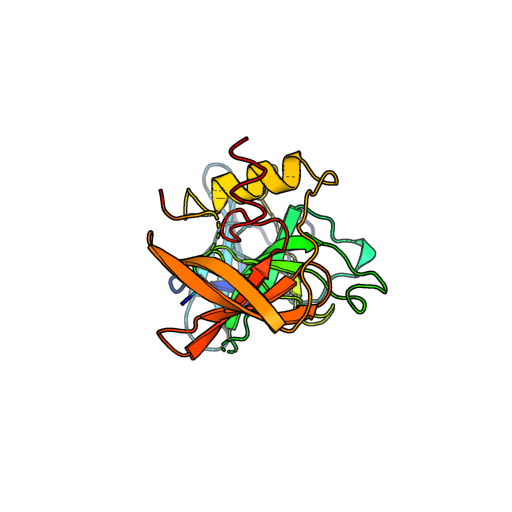TOM 1521 C C . LEU A 1 209 ? 41.452 7.670 57.815 1.00 18.69 380 LEU A C 1
ATOM 1522 O O . LEU A 1 209 ? 40.600 8.121 58.581 1.00 22.00 380 LEU A O 1
ATOM 1527 N N . ASP A 1 210 ? 41.271 6.578 57.037 1.00 20.32 381 ASP A N 1
ATOM 1528 C CA . ASP A 1 210 ? 39.946 5.897 56.987 1.00 22.57 381 ASP A CA 1
ATOM 1529 C C . ASP A 1 210 ? 39.754 5.155 58.312 1.00 26.24 381 ASP A C 1
ATOM 1530 O O . ASP A 1 210 ? 38.718 5.258 58.970 1.00 26.05 381 ASP A O 1
ATOM 1535 N N . ASP A 1 211 ? 40.768 4.392 58.691 1.00 28.20 382 ASP A N 1
ATOM 1536 C CA . ASP A 1 211 ? 40.694 3.566 59.921 1.00 28.63 382 ASP A CA 1
ATOM 1537 C C . ASP A 1 211 ? 41.299 4.208 61.216 1.00 28.22 382 ASP A C 1
ATOM 1538 O O . ASP A 1 211 ? 41.095 3.695 62.297 1.00 41.33 382 ASP A O 1
ATOM 1543 N N . LYS A 1 212 ? 42.057 5.323 61.092 1.00 34.84 383 LYS A N 1
ATOM 1544 C CA . LYS A 1 212 ? 42.710 6.073 62.246 1.00 28.75 383 LYS A CA 1
ATOM 1545 C C . LYS A 1 212 ? 43.852 5.364 63.021 1.00 33.16 383 LYS A C 1
ATOM 1546 O O . LYS A 1 212 ? 44.153 5.681 64.188 1.00 47.41 383 LYS A O 1
ATOM 1552 N N . ARG A 1 213 ? 44.495 4.440 62.338 1.00 24.11 384 ARG A N 1
ATOM 1553 C CA . ARG A 1 213 ? 45.617 3.636 62.862 1.00 27.29 384 ARG A CA 1
ATOM 1554 C C . ARG A 1 213 ? 46.926 4.228 62.360 1.00 23.36 384 ARG A C 1
ATOM 1555 O O . ARG A 1 213 ? 46.998 4.693 61.232 1.00 21.25 384 ARG A O 1
ATOM 1557 N N . CYS A 1 214 ? 47.932 4.240 63.227 1.00 23.47 385 CYS A N 1
ATOM 1558 C CA . CYS A 1 214 ? 49.265 4.666 62.871 1.00 21.07 385 CYS A CA 1
ATOM 1559 C C . CYS A 1 214 ? 50.171 3.475 62.583 1.00 18.03 385 CYS A C 1
ATOM 1560 O O . CYS A 1 214 ? 50.048 2.402 63.198 1.00 22.73 385 CYS A O 1
ATOM 1563 N N . GLU A 1 215 ? 51.143 3.724 61.716 1.00 14.96 386 GLU A N 1
ATOM 1564 C CA . GLU A 1 215 ? 52.208 2.754 61.398 1.00 15.04 386 GLU A CA 1
ATOM 1565 C C . GLU A 1 215 ? 53.502 3.527 61.191 1.00 15.01 386 GLU A C 1
ATOM 1566 O O . GLU A 1 215 ? 53.527 4.517 60.482 1.00 15.25 386 GLU A O 1
ATOM 1572 N N . TRP A 1 216 ? 54.604 3.035 61.758 1.00 14.52 387 TRP A N 1
ATOM 1573 C CA . TRP A 1 216 ? 55.930 3.586 61.477 1.00 15.19 387 TRP A CA 1
ATOM 1574 C C . TRP A 1 216 ? 56.489 2.867 60.254 1.00 12.89 387 TRP A C 1
ATOM 1575 O O . TRP A 1 216 ? 56.576 1.628 60.230 1.00 14.07 387 TRP A O 1
ATOM 1586 N N . ILE A 1 217 ? 56.786 3.640 59.208 1.00 12.00 388 ILE A N 1
ATOM 1587 C CA . ILE A 1 217 ? 57.245 3.088 57.933 1.00 11.65 388 ILE A CA 1
ATOM 1588 C C . ILE A 1 217 ? 58.579 3.739 57.533 1.00 10.73 388 ILE A C 1
ATOM 1589 O O . ILE A 1 217 ? 58.841 4.949 57.735 1.00 11.87 388 ILE A O 1
ATOM 1594 N N . TYR A 1 218 ? 59.442 2.896 56.997 1.00 11.04 389 TYR A N 1
ATOM 1595 C CA . TYR A 1 218 ? 60.729 3.320 56.477 1.00 10.72 389 TYR A CA 1
ATOM 1596 C C . TYR A 1 218 ? 60.539 4.370 55.369 1.00 10.70 389 TYR A C 1
ATOM 1597 O O . TYR A 1 218 ? 59.794 4.131 54.396 1.00 10.67 389 TYR A O 1
ATOM 1606 N N . ARG A 1 219 ? 61.281 5.476 55.453 1.00 10.65 390 ARG A N 1
ATOM 1607 C CA . ARG A 1 219 ? 61.147 6.554 54.485 1.00 11.66 390 ARG A CA 1
ATOM 1608 C C . ARG A 1 219 ? 61.661 6.197 53.083 1.00 11.30 390 ARG A C 1
ATOM 1609 O O . ARG A 1 219 ? 61.413 6.943 52.158 1.00 12.46 390 ARG A O 1
ATOM 1617 N N . GLY A 1 220 ? 62.339 5.057 52.939 1.00 11.28 391 GLY A N 1
ATOM 1618 C CA . GLY A 1 220 ? 62.701 4.547 51.653 1.00 10.50 391 GLY A CA 1
ATOM 1619 C C . GLY A 1 220 ? 61.763 3.482 51.102 1.00 10.91 391 GLY A C 1
ATOM 1620 O O . GLY A 1 220 ? 62.048 2.900 50.038 1.00 13.84 391 GLY A O 1
ATOM 1621 N N . SER A 1 221 ? 60.640 3.235 51.788 1.00 10.59 392 SER A N 1
ATOM 1622 C CA . SER A 1 221 ? 59.704 2.222 51.354 1.00 10.76 392 SER A CA 1
ATOM 1623 C C . SER A 1 221 ? 58.823 2.722 50.221 1.00 11.66 392 SER A C 1
ATOM 1624 O O . SER A 1 221 ? 58.204 3.774 50.335 1.00 12.02 392 SER A O 1
ATOM 1627 N N . THR A 1 222 ? 58.650 1.864 49.218 1.00 11.25 393 THR A N 1
ATOM 1628 C CA . THR A 1 222 ? 57.707 2.198 48.098 1.00 12.81 393 THR A CA 1
ATOM 1629 C C . THR A 1 222 ? 56.260 2.005 48.523 1.00 12.44 393 THR A C 1
ATOM 1630 O O . THR A 1 222 ? 55.361 2.229 47.721 1.00 15.42 393 THR A O 1
ATOM 1634 N N . ARG A 1 223 ? 55.984 1.660 49.791 1.00 11.50 394 ARG A N 1
ATOM 1635 C CA . ARG A 1 223 ? 54.604 1.820 50.293 1.00 11.42 394 ARG A CA 1
ATOM 1636 C C . ARG A 1 223 ? 54.171 3.280 50.439 1.00 11.11 394 ARG A C 1
ATOM 1637 O O . ARG A 1 223 ? 52.960 3.569 50.531 1.00 13.65 394 ARG A O 1
ATOM 1645 N N . LEU A 1 224 ? 55.154 4.192 50.496 1.00 11.16 395 LEU A N 1
ATOM 1646 C CA . LEU A 1 224 ? 54.866 5.611 50.549 1.00 11.26 395 LEU A CA 1
ATOM 1647 C C . LEU A 1 224 ? 54.733 6.123 49.105 1.00 11.67 395 LEU A C 1
ATOM 1648 O O . LEU A 1 224 ? 55.647 5.940 48.313 1.00 12.57 395 LEU A O 1
ATOM 1653 N N . GLU A 1 225 ? 53.578 6.706 48.752 1.00 12.72 396 GLU A N 1
ATOM 1654 C CA . GLU A 1 225 ? 53.365 7.091 47.328 1.00 13.33 396 GLU A CA 1
ATOM 1655 C C . GLU A 1 225 ? 54.536 7.840 46.683 1.00 13.95 396 GLU A C 1
ATOM 1656 O O . GLU A 1 225 ? 54.890 7.526 45.563 1.00 15.75 396 GLU A O 1
ATOM 1662 N N . PRO A 1 226 ? 55.123 8.844 47.362 1.00 14.08 397 PRO A N 1
ATOM 1663 C CA . PRO A 1 226 ? 56.184 9.557 46.666 1.00 14.96 397 PRO A CA 1
ATOM 1664 C C . PRO A 1 226 ? 57.396 8.673 46.287 1.00 16.28 397 PRO A C 1
ATOM 1665 O O . PRO A 1 226 ? 58.016 8.885 45.246 1.00 18.45 397 PRO A O 1
ATOM 1669 N N . MET A 1 227 ? 57.727 7.702 47.130 1.00 14.80 398 MET A N 1
ATOM 1670 C CA A MET A 1 227 ? 58.780 6.720 46.826 0.70 16.07 398 MET A CA 1
ATOM 1671 C CA B MET A 1 227 ? 58.795 6.768 46.817 0.30 16.23 398 MET A CA 1
ATOM 1672 C C . MET A 1 227 ? 58.351 5.789 45.706 1.00 15.69 398 MET A C 1
ATOM 1673 O O . MET A 1 227 ? 59.109 5.478 44.807 1.00 18.58 398 MET A O 1
ATOM 1682 N N . PHE A 1 228 ? 57.117 5.328 45.764 1.00 14.93 399 PHE A N 1
ATOM 1683 C CA . PHE A 1 228 ? 56.567 4.464 44.691 1.00 16.03 399 PHE A CA 1
ATOM 1684 C C . PHE A 1 228 ? 56.631 5.148 43.339 1.00 19.01 399 PHE A C 1
ATOM 1685 O O . PHE A 1 228 ? 57.060 4.554 42.347 1.00 21.19 399 PHE A O 1
ATOM 1693 N N . SER A 1 229 ? 56.209 6.389 43.322 1.00 17.13 400 SER A N 1
ATOM 1694 C CA A SER A 1 229 ? 56.152 7.187 42.110 0.70 19.74 400 SER A CA 1
ATOM 1695 C CA B SER A 1 229 ? 56.149 7.134 42.072 0.30 18.65 400 SER A CA 1
ATOM 1696 C C . SER A 1 229 ? 57.522 7.382 41.514 1.00 20.93 400 SER A C 1
ATOM 1697 O O . SER A 1 229 ? 57.732 7.256 40.289 1.00 23.29 400 SER A O 1
ATOM 1702 N N . MET A 1 230 ? 58.471 7.718 42.375 1.00 20.99 401 MET A N 1
ATOM 1703 C CA . MET A 1 230 ? 59.814 7.909 41.899 1.00 21.91 401 MET A CA 1
ATOM 1704 C C . MET A 1 230 ? 60.356 6.593 41.302 1.00 22.04 401 MET A C 1
ATOM 1705 O O . MET A 1 230 ? 61.003 6.639 40.235 1.00 25.93 401 MET A O 1
ATOM 1714 N N . LYS A 1 231 ? 60.196 5.458 42.022 1.00 22.60 402 LYS A N 1
ATOM 1715 C CA . LYS A 1 231 ? 60.777 4.197 41.554 1.00 25.50 402 LYS A CA 1
ATOM 1716 C C . LYS A 1 231 ? 60.129 3.726 40.263 1.00 25.55 402 LYS A C 1
ATOM 1717 O O . LYS A 1 231 ? 60.808 3.127 39.415 1.00 30.73 402 LYS A O 1
ATOM 1721 N N . THR A 1 232 ? 58.835 4.015 40.110 1.00 23.45 403 THR A N 1
ATOM 1722 C CA A THR A 1 232 ? 58.098 3.578 38.928 0.70 22.23 403 THR A CA 1
ATOM 1723 C CA B THR A 1 232 ? 58.055 3.610 38.919 0.30 23.46 403 THR A CA 1
ATOM 1724 C C . THR A 1 232 ? 58.500 4.381 37.693 1.00 28.01 403 THR A C 1
ATOM 1725 O O . THR A 1 232 ? 58.502 3.823 36.590 1.00 36.49 403 THR A O 1
ATOM 1732 N N . SER A 1 233 ? 58.850 5.671 37.861 1.00 21.81 404 SER A N 1
ATOM 1733 C CA . SER A 1 233 ? 59.322 6.496 36.712 1.00 26.24 404 SER A CA 1
ATOM 1734 C C A SER A 1 233 ? 60.688 6.044 36.258 0.50 27.79 404 SER A C 1
ATOM 1735 C C B SER A 1 233 ? 60.787 6.135 36.409 0.50 32.77 404 SER A C 1
ATOM 1736 O O A SER A 1 233 ? 61.460 5.533 37.056 0.50 29.80 404 SER A O 1
ATOM 1737 O O B SER A 1 233 ? 61.179 5.955 35.245 0.50 44.73 404 SER A O 1
ATOM 1740 N N A SER A 1 234 ? 60.948 6.167 34.954 0.50 26.94 405 SER A N 1
ATOM 1741 N N B SER A 1 234 ? 61.595 6.064 37.475 0.50 33.93 405 SER A N 1
ATOM 1742 C CA B SER A 1 234 ? 63.011 5.658 37.397 0.50 30.65 405 SER A CA 1
ATOM 1743 C C B SER A 1 234 ? 63.212 4.348 36.621 0.50 28.47 405 SER A C 1
ATOM 1744 O O B SER A 1 234 ? 64.106 4.256 35.776 0.50 38.00 405 SER A O 1
ATOM 1746 N N B ALA A 1 235 ? 62.421 3.325 36.929 0.50 28.78 406 ALA A N 1
ATOM 1747 C CA B ALA A 1 235 ? 62.433 2.088 36.152 0.50 32.13 406 ALA A CA 1
ATOM 1748 N N A SER B 2 8 ? 48.811 -6.341 61.306 0.50 23.61 10 SER B N 1
ATOM 1749 N N B SER B 2 8 ? 48.598 -3.400 62.474 0.50 27.16 10 SER B N 1
ATOM 1750 C CA A SER B 2 8 ? 49.000 -4.860 61.477 0.50 29.29 10 SER B CA 1
ATOM 1751 C CA B SER B 2 8 ? 49.205 -4.594 61.864 0.50 29.13 10 SER B CA 1
ATOM 1752 C C A SER B 2 8 ? 50.068 -4.335 60.519 0.50 26.46 10 SER B C 1
ATOM 1753 C C B SER B 2 8 ? 50.179 -4.131 60.796 0.50 27.82 10 SER B C 1
ATOM 1754 O O A SER B 2 8 ? 49.796 -3.479 59.657 0.50 20.16 10 SER B O 1
ATOM 1755 O O B SER B 2 8 ? 49.944 -3.095 60.148 0.50 27.32 10 SER B O 1
ATOM 1758 N N . THR B 2 9 ? 51.287 -4.856 60.632 1.00 25.24 11 THR B N 1
ATOM 1759 C CA . THR B 2 9 ? 52.362 -4.374 59.747 1.00 19.96 11 THR B CA 1
ATOM 1760 C C . THR B 2 9 ? 52.024 -4.612 58.283 1.00 17.28 11 THR B C 1
ATOM 1761 O O . THR B 2 9 ? 51.509 -5.661 57.920 1.00 20.67 11 THR B O 1
ATOM 1765 N N . GLY B 2 10 ? 52.315 -3.623 57.443 1.00 16.52 12 GLY B N 1
ATOM 1766 C CA . GLY B 2 10 ? 52.285 -3.821 56.011 1.00 16.48 12 GLY B CA 1
ATOM 1767 C C . GLY B 2 10 ? 53.605 -4.153 55.356 1.00 15.29 12 GLY B C 1
ATOM 1768 O O . GLY B 2 10 ? 53.711 -4.214 54.155 1.00 15.90 12 GLY B O 1
ATOM 1769 N N . GLY B 2 11 ? 54.642 -4.365 56.185 1.00 14.11 13 GLY B N 1
ATOM 1770 C CA . GLY B 2 11 ? 55.960 -4.699 55.668 1.00 14.61 13 GLY B CA 1
ATOM 1771 C C . GLY B 2 11 ? 56.623 -3.568 54.913 1.00 12.24 13 GLY B C 1
ATOM 1772 O O . GLY B 2 11 ? 56.279 -2.395 55.051 1.00 13.20 13 GLY B O 1
ATOM 1785 N N . ALA B 2 13 ? 57.417 -3.392 51.447 1.00 14.40 15 ALA B N 1
ATOM 1786 C CA . ALA B 2 13 ? 57.068 -3.142 50.024 1.00 17.11 15 ALA B CA 1
ATOM 1787 C C . ALA B 2 13 ? 55.613 -3.449 49.830 1.00 16.88 15 ALA B C 1
ATOM 1788 O O . ALA B 2 13 ? 55.047 -4.188 50.609 1.00 18.79 15 ALA B O 1
ATOM 1790 N N . PRO B 2 14 ? 55.006 -2.869 48.781 1.00 15.98 16 PRO B N 1
ATOM 1791 C CA . PRO B 2 14 ? 53.595 -3.155 48.573 1.00 17.48 16 PRO B CA 1
ATOM 1792 C C . PRO B 2 14 ? 53.335 -4.617 48.372 1.00 18.63 16 PRO B C 1
ATOM 1793 O O . PRO B 2 14 ? 54.190 -5.339 47.799 1.00 22.36 16 PRO B O 1
ATOM 1797 N N . ARG B 2 15 ? 52.154 -5.035 48.796 1.00 21.43 17 ARG B N 1
ATOM 1798 C CA . ARG B 2 15 ? 51.643 -6.385 48.520 1.00 23.76 17 ARG B CA 1
ATOM 1799 C C . ARG B 2 15 ? 51.618 -6.677 46.990 1.00 29.76 17 ARG B C 1
ATOM 1800 O O . ARG B 2 15 ? 51.198 -5.823 46.191 1.00 33.40 17 ARG B O 1
ATOM 1802 N N . LYS B 2 16 ? 52.099 -7.850 46.587 1.00 38.48 18 LYS B N 1
ATOM 1803 C CA . LYS B 2 16 ? 52.289 -8.177 45.141 1.00 45.64 18 LYS B CA 1
ATOM 1804 C C . LYS B 2 16 ? 50.979 -8.306 44.361 1.00 49.82 18 LYS B C 1
ATOM 1805 O O . LYS B 2 16 ? 50.035 -8.909 44.842 1.00 56.18 18 LYS B O 1
#

Solvent-accessible surface area: 11436 Å² total

Radius of gyration: 19.15 Å; Cα contacts (8 Å, |Δi|>4): 508; chains: 2; bounding box: 44×57×46 Å

Sequence (223 aa):
GGELSSKDGDLIVSMRILGKKRTKTWHKGTLIAIQTVGPGKKYKVKFDNKGKSLLSGNHIAYDYHPPADKLYVGSRVVAKYKDVWLYAGIVAETPNVKNKLRFLIFFDDGYASSYVTQSELYPICRPLKKTWEDIEEDISSCRDFIEEYVTAYPNRPMVVLLKSSGQLIKTEWEGTWWKSRVEEVDGSLVRILFLDDKRCEWIYRGSTRLEPMMFSSMKTTSSASSTGGAPRK

GO terms:
  GO:0005515 protein binding (F, IPI)
  GO:0000785 chromatin (C, IDA)
  GO:0010629 negative regulation of gene expression (P, IDA)
  GO:0141005 transposable element silencing by heterochromatin formation (P, IDA)
  GO:0070828 heterochromatin organization (P, IDA)
  GO:0062072 histone H3K9me2/3 reader activity (F, IDA)
  GO:0005737 cytoplasm (C, IDA)
  GO:0003682 chromatin binding (F, IDA)
  GO:0140015 histone H3K14ac reader activity (F, IDA)
  GO:0140942 histone H3K9 dimethyltransferase activity (F, IDA)
  GO:0140948 histone H3K9 monomethyltransferase activity (F, IDA)
  GO:0046974 histone H3K9 methyltransferase activity (F, IDA)
  GO:1990841 promoter-specific chromatin binding (F, IDA)
  GO:0005694 chromosome (C, EXP)
  GO:0140947 histone H3K9me2 methyltransferase activity (F, EXP)
  GO:0005634 nucleus (C, IMP)
  GO:0005737 cytoplasm (C, IMP)
  GO:0006346 DNA methylation-dependent constitutive heterochromatin formation (P, IMP)
  GO:0005654 nucleoplasm (C, TAS)
  GO:0141005 transposable element silencing by heterochromatin formation (P, TAS)

Foldseek 3Di:
DFKDQDDVPRGFQAWKWFQDPVQFIAIFGFHTWGQDPPGIWTWTQGPPDDIDTHDLQGMWHPFFDPLVVADFQFWKWFQDPCGTTHIFTFLDAADVLLVGWTWTQTLVRAIDTDHSGGMTGRGDADPNNLPPRPPVVSSVVSSVSSVCPPPFDFDDDDFQDWFWFDDPHDTATWGFHDDRRQWTWIQRPVVRDTGIDGRRDCRTVVNVVVDVVDD/DDCDPHDD

Organism: Homo sapiens (NCBI:txid9606)

Secondary structure (P-SEA, 3-state):
cccccccccccccccccccccccbbbbbbbccccccccbbbbbbbccccccccccccccccccccccccccccccccccccccbbbbbbbcccccccccbbbbbbcccbbbbbbcccccccccccccccccccccaaaaaaaaaaaaaccbbbbbbccccbbbbbbccccccbbbbcccccccccccccccbbbbbbbccccccaaaaaaaacc/cccccccc

B-factor: mean 22.15, std 9.4, range [10.08, 89.44]